Protein AF-A0A7U9SL08-F1 (afdb_monomer_lite)

pLDDT: mean 81.42, std 15.69, range [32.03, 98.06]

Sequence (231 aa):
MEDLLQGKIIHTRIDEQVIFSQLDGNTNAVWSLLLASGYLRVEQAALGRRGKLEYGLKLTNKEVRMMFEQMIEGWFADYTPAYNAFVKAMLLDDIKAMNVYMNRTALATFSFFDAGNKPSETTEPERFYHGFVLGLMVGLTDRYHITSNRESGLGRYDVMLEPQRAGDPAFVLEFKVRDPEDEETLADTVSAALRQIKEKAYDTELLARGISQERIRHYGFAFQGKTVLIG

Radius of gyration: 19.29 Å; chains: 1; bounding box: 44×45×54 Å

Structure (mmCIF, N/CA/C/O backbone):
data_AF-A0A7U9SL08-F1
#
_entry.id   AF-A0A7U9SL08-F1
#
loop_
_atom_site.group_PDB
_atom_site.id
_atom_site.type_symbol
_atom_site.label_atom_id
_atom_site.label_alt_id
_atom_site.label_comp_id
_atom_site.label_asym_id
_atom_site.label_entity_id
_atom_site.label_seq_id
_atom_site.pdbx_PDB_ins_code
_atom_site.Cartn_x
_atom_site.Cartn_y
_atom_site.Cartn_z
_atom_sit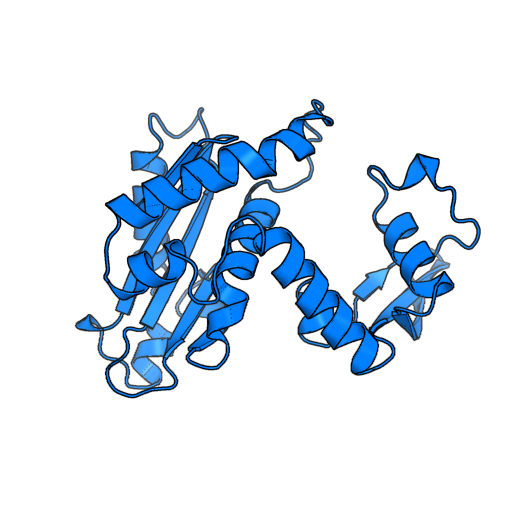e.occupancy
_atom_site.B_iso_or_equiv
_atom_site.auth_seq_id
_atom_site.auth_comp_id
_atom_site.auth_asym_id
_atom_site.auth_atom_id
_atom_site.pdbx_PDB_model_num
ATOM 1 N N . MET A 1 1 ? 6.367 -5.939 -10.995 1.00 63.19 1 MET A N 1
ATOM 2 C CA . MET A 1 1 ? 7.035 -7.003 -10.208 1.00 63.19 1 MET A CA 1
ATOM 3 C C . MET A 1 1 ? 6.013 -7.810 -9.418 1.00 63.19 1 MET A C 1
ATOM 5 O O . MET A 1 1 ? 6.021 -9.023 -9.549 1.00 63.19 1 MET A O 1
ATOM 9 N N . GLU A 1 2 ? 5.081 -7.162 -8.713 1.00 63.81 2 GLU A N 1
ATOM 10 C CA . GLU A 1 2 ? 3.919 -7.814 -8.078 1.00 63.81 2 GLU A CA 1
ATOM 11 C C . GLU A 1 2 ? 3.180 -8.793 -9.009 1.00 63.81 2 GLU A C 1
ATOM 13 O O . GLU A 1 2 ? 2.998 -9.956 -8.661 1.00 63.81 2 GLU A O 1
ATOM 18 N N . ASP A 1 3 ? 2.851 -8.367 -10.234 1.00 72.31 3 ASP A N 1
ATOM 19 C CA . ASP A 1 3 ? 2.188 -9.228 -11.220 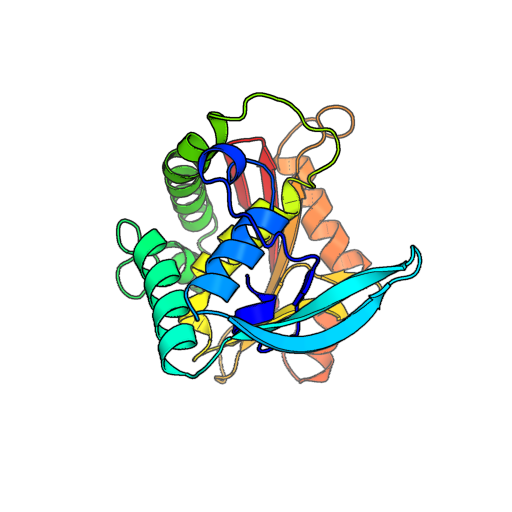1.00 72.31 3 ASP A CA 1
ATOM 20 C C . ASP A 1 3 ? 2.962 -10.526 -11.517 1.00 72.31 3 ASP A C 1
ATOM 22 O O . ASP A 1 3 ? 2.349 -11.580 -11.668 1.00 72.31 3 ASP A O 1
ATOM 26 N N . LEU A 1 4 ? 4.302 -10.491 -11.539 1.00 78.38 4 LEU A N 1
ATOM 27 C CA . LEU A 1 4 ? 5.123 -11.695 -11.738 1.00 78.38 4 LEU A CA 1
ATOM 28 C C . LEU A 1 4 ? 5.031 -12.647 -10.543 1.00 78.38 4 LEU A C 1
ATOM 30 O O . LEU A 1 4 ? 4.915 -13.855 -10.742 1.00 78.38 4 LEU A O 1
ATOM 34 N N . LEU A 1 5 ? 5.044 -12.116 -9.318 1.00 75.88 5 LEU A N 1
ATOM 35 C CA . LEU A 1 5 ? 4.917 -12.907 -8.086 1.00 75.88 5 LEU A CA 1
ATOM 36 C C . LEU A 1 5 ? 3.523 -13.528 -7.946 1.00 75.88 5 LEU A C 1
ATOM 38 O O . LEU A 1 5 ? 3.388 -14.668 -7.501 1.00 75.88 5 LEU A O 1
ATOM 42 N N . GLN A 1 6 ? 2.492 -12.824 -8.418 1.00 73.88 6 GLN A N 1
ATOM 43 C CA . GLN A 1 6 ? 1.129 -13.348 -8.546 1.00 73.88 6 GLN A CA 1
ATOM 44 C C . GLN A 1 6 ? 0.981 -14.353 -9.705 1.00 73.88 6 GLN A C 1
ATOM 46 O O . GLN A 1 6 ? -0.097 -14.906 -9.914 1.00 73.88 6 GLN A O 1
ATOM 51 N N . GLY A 1 7 ? 2.050 -14.617 -10.466 1.00 78.38 7 GLY A N 1
ATOM 52 C CA . GLY A 1 7 ? 2.047 -15.562 -11.580 1.00 78.38 7 GLY A CA 1
ATOM 53 C C . GLY A 1 7 ? 1.314 -15.055 -12.823 1.00 78.38 7 GLY A C 1
ATOM 54 O O . GLY A 1 7 ? 0.925 -15.864 -13.669 1.00 78.38 7 GLY A O 1
ATOM 55 N N . 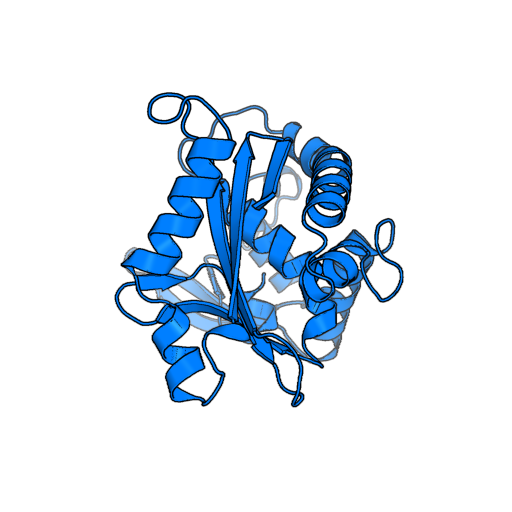LYS A 1 8 ? 1.110 -13.742 -12.956 1.00 83.94 8 LYS A N 1
ATOM 56 C CA . LYS A 1 8 ? 0.552 -13.127 -14.165 1.00 83.94 8 LYS A CA 1
ATOM 57 C C . LYS A 1 8 ? 1.617 -13.006 -15.257 1.00 83.94 8 LYS A C 1
ATOM 59 O O . LYS A 1 8 ? 2.814 -13.171 -15.022 1.00 83.94 8 LYS A O 1
ATOM 64 N N . ILE A 1 9 ? 1.147 -12.751 -16.476 1.00 88.19 9 ILE A N 1
ATOM 65 C CA . ILE A 1 9 ? 1.988 -12.556 -17.657 1.00 88.19 9 ILE A CA 1
ATOM 66 C C . ILE A 1 9 ? 2.257 -11.060 -17.818 1.00 88.19 9 ILE A C 1
ATOM 68 O O . ILE A 1 9 ? 1.317 -10.269 -17.863 1.00 88.19 9 ILE A O 1
ATOM 72 N N . ILE A 1 10 ? 3.530 -10.682 -17.933 1.00 87.62 10 ILE A N 1
ATOM 73 C CA . ILE A 1 10 ? 3.919 -9.319 -18.306 1.00 87.62 10 ILE A CA 1
ATOM 74 C C . ILE A 1 10 ? 4.097 -9.256 -19.816 1.00 87.62 10 ILE A C 1
ATOM 76 O O . ILE A 1 10 ? 4.912 -9.987 -20.373 1.00 87.62 10 ILE A O 1
ATOM 80 N N . HIS A 1 11 ? 3.367 -8.354 -20.466 1.00 87.56 11 HIS A N 1
ATOM 81 C CA . HIS A 1 11 ? 3.545 -8.068 -21.883 1.00 87.56 11 HIS A CA 1
ATOM 82 C C . HIS A 1 11 ? 4.558 -6.942 -22.067 1.00 87.56 11 HIS A C 1
ATOM 84 O O . HIS A 1 11 ? 4.400 -5.852 -21.521 1.00 87.56 11 HIS A O 1
ATOM 90 N N . THR A 1 12 ? 5.625 -7.224 -22.809 1.00 87.62 12 THR A N 1
ATOM 91 C CA . THR A 1 12 ? 6.703 -6.266 -23.052 1.00 87.62 12 THR A CA 1
ATOM 92 C C . THR A 1 12 ? 7.356 -6.495 -24.407 1.00 87.62 12 THR A C 1
ATOM 94 O O . THR A 1 12 ? 7.189 -7.531 -25.054 1.00 87.62 12 THR A O 1
ATOM 97 N N . ARG A 1 13 ? 8.150 -5.518 -24.836 1.00 86.81 13 ARG A N 1
ATOM 98 C CA . ARG A 1 13 ? 9.104 -5.699 -25.928 1.00 86.81 13 ARG A CA 1
ATOM 99 C C . ARG A 1 13 ? 10.435 -6.161 -25.363 1.00 86.81 13 ARG A C 1
ATOM 101 O O . ARG A 1 13 ? 10.813 -5.749 -24.267 1.00 86.81 13 ARG A O 1
ATOM 108 N N . ILE A 1 14 ? 11.115 -6.996 -26.136 1.00 85.19 14 ILE A N 1
ATOM 109 C CA . ILE A 1 14 ? 12.466 -7.448 -25.836 1.00 85.19 14 ILE A CA 1
ATOM 110 C C . ILE A 1 14 ? 13.429 -6.708 -26.750 1.00 85.19 14 ILE A C 1
ATOM 112 O O . ILE A 1 14 ? 13.202 -6.620 -27.957 1.00 85.19 14 ILE A O 1
ATOM 116 N N . ASP A 1 15 ? 14.467 -6.159 -26.139 1.00 76.38 15 ASP A N 1
ATOM 117 C CA . ASP A 1 15 ? 15.662 -5.702 -26.820 1.00 76.38 15 ASP A CA 1
ATOM 118 C C . ASP A 1 15 ? 16.677 -6.846 -26.799 1.00 76.38 15 ASP A C 1
ATOM 120 O O . ASP A 1 15 ? 17.085 -7.314 -25.735 1.00 76.38 15 ASP A O 1
ATOM 124 N N . GLU A 1 16 ? 17.057 -7.334 -27.975 1.00 68.00 16 GLU A N 1
ATOM 125 C CA . GLU A 1 16 ? 18.054 -8.399 -28.099 1.00 68.00 16 GLU A CA 1
ATOM 126 C C . GLU A 1 16 ? 19.458 -7.911 -27.701 1.00 68.00 16 GLU A C 1
ATOM 128 O O . GLU A 1 16 ? 20.333 -8.721 -27.395 1.00 68.00 16 GLU A O 1
ATOM 133 N N . GLN A 1 17 ? 19.676 -6.591 -27.664 1.00 71.56 17 GLN A N 1
ATOM 134 C CA . GLN A 1 17 ? 20.941 -5.964 -27.302 1.00 71.56 17 GLN A CA 1
ATOM 135 C C . GLN A 1 17 ? 20.795 -5.224 -25.971 1.00 71.56 17 GLN A C 1
ATOM 137 O O . GLN A 1 17 ? 20.510 -4.030 -25.915 1.00 71.56 17 GLN A O 1
ATOM 142 N N . VAL A 1 18 ? 21.017 -5.931 -24.861 1.00 68.69 18 VAL A N 1
ATOM 143 C CA . VAL A 1 18 ? 20.947 -5.318 -23.528 1.00 68.69 18 VAL A CA 1
ATOM 144 C C . VAL A 1 18 ? 22.154 -4.402 -23.301 1.00 68.69 18 VAL A C 1
ATOM 146 O O . VAL A 1 18 ? 23.261 -4.861 -23.020 1.00 68.69 18 VAL A O 1
ATOM 149 N N . ILE A 1 19 ? 21.937 -3.089 -23.386 1.00 72.44 19 ILE A N 1
ATOM 150 C CA . ILE A 1 19 ? 22.938 -2.072 -23.045 1.00 72.44 19 ILE A CA 1
ATOM 151 C C . ILE A 1 19 ? 22.774 -1.695 -21.566 1.00 72.44 19 ILE A C 1
ATOM 153 O O . ILE A 1 19 ? 21.826 -1.007 -21.192 1.00 72.44 19 ILE A O 1
ATOM 157 N N . PHE A 1 20 ? 23.719 -2.112 -20.716 1.00 68.38 20 PHE A N 1
ATOM 158 C CA . PHE A 1 20 ? 23.655 -1.897 -19.260 1.00 68.38 20 PHE A CA 1
ATOM 159 C C . PHE A 1 20 ? 23.498 -0.424 -18.849 1.00 68.38 20 PHE A C 1
ATOM 161 O O . PHE A 1 20 ? 22.780 -0.128 -17.899 1.00 68.38 20 PHE A O 1
ATOM 168 N N . SER A 1 21 ? 24.115 0.511 -19.577 1.00 67.88 21 SER A N 1
ATOM 169 C CA . SER A 1 21 ? 24.007 1.950 -19.288 1.00 67.88 21 SER A CA 1
ATOM 170 C C . SER A 1 21 ? 22.619 2.543 -19.558 1.00 67.88 21 SER A C 1
ATOM 172 O O . SER A 1 21 ? 22.383 3.697 -19.216 1.00 67.88 21 SER A O 1
ATOM 174 N N . GLN A 1 22 ? 21.705 1.779 -20.163 1.00 65.25 22 GLN A N 1
ATOM 175 C CA . GLN A 1 22 ? 20.330 2.190 -20.451 1.00 65.25 22 GLN A CA 1
ATOM 176 C C . GLN A 1 22 ? 19.306 1.551 -19.504 1.00 65.25 22 GLN A C 1
ATOM 178 O O . GLN A 1 22 ? 18.107 1.716 -19.713 1.00 65.25 22 GLN A O 1
ATOM 183 N N . LEU A 1 23 ? 19.749 0.804 -18.486 1.00 71.19 23 LEU A N 1
ATOM 184 C CA . LEU A 1 23 ? 18.842 0.182 -17.516 1.00 71.19 23 LEU A CA 1
ATOM 185 C C . LEU A 1 23 ? 18.083 1.230 -16.691 1.00 71.19 23 LEU A C 1
ATOM 187 O O . LEU A 1 23 ? 16.900 1.036 -16.404 1.00 71.19 23 LEU A O 1
ATOM 191 N N . ASP A 1 24 ? 18.724 2.361 -16.390 1.00 53.09 24 ASP A N 1
ATOM 192 C CA . ASP A 1 24 ? 18.073 3.496 -15.739 1.00 53.09 24 ASP A CA 1
ATOM 193 C C . ASP A 1 24 ? 17.077 4.159 -16.700 1.00 53.09 24 ASP A C 1
ATOM 195 O O . ASP A 1 24 ? 17.441 4.828 -17.667 1.00 53.09 24 ASP A O 1
ATOM 199 N N . GLY A 1 25 ? 15.785 3.955 -16.429 1.00 63.06 25 GLY A N 1
ATOM 200 C CA . GLY A 1 25 ? 14.679 4.579 -17.160 1.00 63.06 25 GLY A CA 1
ATOM 201 C C . GLY A 1 25 ? 14.113 3.779 -18.340 1.00 63.06 25 GLY A C 1
ATOM 202 O O . GLY A 1 25 ? 13.132 4.224 -18.934 1.00 63.06 25 GLY A O 1
ATOM 203 N N . ASN A 1 26 ? 14.651 2.596 -18.671 1.00 74.00 26 ASN A N 1
ATOM 204 C CA . ASN A 1 26 ? 14.097 1.729 -19.721 1.00 74.00 26 ASN A CA 1
ATOM 205 C C . ASN A 1 26 ? 13.657 0.366 -19.169 1.00 74.00 26 ASN A C 1
ATOM 207 O O . ASN A 1 26 ? 14.417 -0.602 -19.124 1.00 74.00 26 ASN A O 1
ATOM 211 N N . THR A 1 27 ? 12.375 0.258 -18.819 1.00 75.69 27 THR A N 1
ATOM 212 C CA . THR A 1 27 ? 11.795 -0.979 -18.275 1.00 75.69 27 THR A CA 1
ATOM 213 C C . THR A 1 27 ? 11.932 -2.172 -19.233 1.00 75.69 27 THR A C 1
ATOM 215 O O . THR A 1 27 ? 12.116 -3.299 -18.778 1.00 75.69 27 THR A O 1
ATOM 218 N N . ASN A 1 28 ? 11.917 -1.951 -20.555 1.00 81.00 28 ASN A N 1
ATOM 219 C CA . ASN A 1 28 ? 12.099 -3.035 -21.529 1.00 81.00 28 ASN A CA 1
ATOM 220 C C . ASN A 1 28 ? 13.515 -3.623 -21.463 1.00 81.00 28 ASN A C 1
ATOM 222 O O . ASN A 1 28 ? 13.672 -4.834 -21.602 1.00 81.00 28 ASN A O 1
ATOM 226 N N . ALA A 1 29 ? 14.537 -2.795 -21.216 1.00 82.06 29 ALA A N 1
ATOM 227 C CA . ALA A 1 29 ? 15.916 -3.260 -21.066 1.00 82.06 29 ALA A CA 1
ATOM 228 C C . ALA A 1 29 ? 16.067 -4.157 -19.826 1.00 82.06 29 ALA A C 1
ATOM 230 O O . ALA A 1 29 ? 16.708 -5.205 -19.897 1.00 82.06 29 ALA A O 1
ATOM 231 N N . VAL A 1 30 ? 15.389 -3.812 -18.724 1.00 82.94 30 VAL A N 1
ATOM 232 C CA . VAL A 1 30 ? 15.337 -4.642 -17.509 1.00 82.94 30 VAL A CA 1
ATOM 233 C C . VAL A 1 30 ? 14.664 -5.988 -17.790 1.00 82.94 30 VAL A C 1
ATOM 235 O O . VAL A 1 30 ? 15.220 -7.033 -17.453 1.00 82.94 30 VAL A O 1
ATOM 238 N N . TRP A 1 31 ? 13.504 -5.999 -18.457 1.00 87.25 31 TRP A N 1
ATOM 239 C CA . TRP A 1 31 ? 12.831 -7.255 -18.813 1.00 87.25 31 TRP A CA 1
ATOM 240 C C . TRP A 1 31 ? 13.660 -8.127 -19.752 1.00 87.25 31 TRP A C 1
ATOM 242 O O . TRP A 1 31 ? 13.689 -9.347 -19.593 1.00 87.25 31 TRP A O 1
ATOM 252 N N . SER A 1 32 ? 14.369 -7.502 -20.688 1.00 86.75 32 SER A N 1
ATOM 253 C CA . SER A 1 32 ? 15.260 -8.189 -21.623 1.00 86.75 32 SER A CA 1
ATOM 254 C C . SER A 1 32 ? 16.448 -8.820 -20.904 1.00 86.75 32 SER A C 1
ATOM 256 O O . SER A 1 32 ? 16.768 -9.977 -21.164 1.00 86.75 32 SER A O 1
ATOM 258 N N . LEU A 1 33 ? 17.039 -8.122 -19.928 1.00 87.88 33 LEU A N 1
ATOM 259 C CA . LEU A 1 33 ? 18.097 -8.669 -19.079 1.00 87.88 33 LEU A CA 1
ATOM 260 C C . LEU A 1 33 ? 17.605 -9.862 -18.250 1.00 87.88 33 LEU A C 1
ATOM 262 O O . LEU A 1 33 ? 18.281 -10.889 -18.185 1.00 87.88 33 LEU A O 1
ATOM 266 N N . LEU A 1 34 ? 16.425 -9.751 -17.630 1.00 89.06 34 LEU A N 1
ATOM 267 C CA . LEU A 1 34 ? 15.833 -10.828 -16.828 1.00 89.06 34 LEU A CA 1
ATOM 268 C C . LEU A 1 34 ? 15.465 -12.054 -17.678 1.00 89.06 34 LEU A C 1
ATOM 270 O O . LEU A 1 34 ? 15.597 -13.186 -17.217 1.00 89.06 34 LEU A O 1
ATOM 274 N N . LEU A 1 35 ? 15.043 -11.846 -18.927 1.00 90.00 35 LEU A N 1
ATOM 275 C CA . LEU A 1 35 ? 14.833 -12.926 -19.888 1.00 90.00 35 LEU A CA 1
ATOM 276 C C . LEU A 1 35 ? 16.162 -13.574 -20.306 1.00 90.00 35 LEU A C 1
ATOM 278 O O . LEU A 1 35 ? 16.292 -14.792 -20.235 1.00 90.00 35 LEU A O 1
ATOM 282 N N . ALA A 1 36 ? 17.164 -12.777 -20.687 1.00 88.38 36 ALA A N 1
ATOM 283 C CA . ALA A 1 36 ? 18.470 -13.271 -21.132 1.00 88.38 36 ALA A CA 1
ATOM 284 C C . ALA A 1 36 ? 19.232 -14.037 -20.035 1.00 88.38 36 ALA A C 1
ATOM 286 O O . ALA A 1 36 ? 19.956 -14.986 -20.325 1.00 88.38 36 ALA A O 1
ATOM 287 N N . SER A 1 37 ? 19.044 -13.651 -18.772 1.00 88.19 37 SER A N 1
ATOM 288 C CA . SER A 1 37 ? 19.618 -14.330 -17.601 1.00 88.19 37 SER A CA 1
ATOM 289 C C . SER A 1 37 ? 18.815 -15.550 -17.130 1.00 88.19 37 SER A C 1
ATOM 291 O O . SER A 1 37 ? 19.250 -16.246 -16.216 1.00 88.19 37 SER A O 1
ATOM 293 N N . GLY A 1 38 ? 17.668 -15.844 -17.754 1.00 88.88 38 GLY A N 1
ATOM 294 C CA . GLY A 1 38 ? 16.856 -17.027 -17.460 1.00 88.88 38 GLY A CA 1
ATOM 295 C C . GLY A 1 38 ? 15.901 -16.887 -16.271 1.00 88.88 38 GLY A C 1
ATOM 296 O O . GLY A 1 38 ? 15.236 -17.861 -15.910 1.00 88.88 38 GLY A O 1
ATOM 297 N N . TYR A 1 39 ? 15.774 -15.696 -15.677 1.00 90.94 39 TYR A N 1
ATOM 298 C CA . TYR A 1 39 ? 14.776 -15.432 -14.634 1.00 90.94 39 TYR A CA 1
ATOM 299 C C . TYR A 1 39 ? 13.345 -15.417 -15.182 1.00 90.94 39 TYR A C 1
ATOM 301 O O . TYR A 1 39 ? 12.396 -15.792 -14.486 1.00 90.94 39 TYR A O 1
ATOM 309 N N . LEU A 1 40 ? 13.191 -14.991 -16.434 1.00 93.12 40 LEU A N 1
ATOM 310 C CA . LEU A 1 40 ? 11.923 -15.013 -17.147 1.00 93.12 40 LEU A CA 1
ATOM 311 C C . LEU A 1 40 ? 11.960 -16.028 -18.285 1.00 93.12 40 LEU A C 1
ATOM 313 O O . LEU A 1 40 ? 13.004 -16.278 -18.880 1.00 93.12 40 LEU A O 1
ATOM 317 N N . ARG A 1 41 ? 10.788 -16.563 -18.622 1.00 93.25 41 ARG A N 1
ATOM 318 C CA . ARG A 1 41 ? 10.551 -17.375 -19.814 1.00 93.25 41 ARG A CA 1
ATOM 319 C C . ARG A 1 41 ? 9.459 -16.754 -20.674 1.00 93.25 41 ARG A C 1
ATOM 321 O O . ARG A 1 41 ? 8.515 -16.152 -20.154 1.00 93.25 41 ARG A O 1
ATOM 328 N N . VAL A 1 42 ? 9.586 -16.927 -21.987 1.00 93.50 42 VAL A N 1
ATOM 329 C CA . VAL A 1 42 ? 8.543 -16.550 -22.943 1.00 93.50 42 VAL A CA 1
ATOM 330 C C . VAL A 1 42 ? 7.414 -17.571 -22.846 1.00 93.50 42 VAL A C 1
ATOM 332 O O . VAL A 1 42 ? 7.615 -18.754 -23.105 1.00 93.50 42 VAL A O 1
ATOM 335 N N . GLU A 1 43 ? 6.229 -17.108 -22.466 1.00 92.62 43 GLU A N 1
ATOM 336 C CA . GLU A 1 43 ? 4.998 -17.900 -22.518 1.00 92.62 43 GLU A CA 1
ATOM 337 C C . GLU A 1 43 ? 4.302 -17.712 -23.872 1.00 92.62 43 GLU A C 1
ATOM 339 O O . GLU A 1 43 ? 3.707 -18.642 -24.410 1.00 92.62 43 GLU A O 1
ATOM 344 N N . GLN A 1 44 ? 4.358 -16.493 -24.421 1.00 90.44 44 GLN A N 1
ATOM 345 C CA . GLN A 1 44 ? 3.669 -16.109 -25.653 1.00 90.44 44 GLN A CA 1
ATOM 346 C C . GLN A 1 44 ? 4.504 -15.099 -26.441 1.00 90.44 44 GLN A C 1
ATOM 348 O O . GLN A 1 44 ? 5.142 -14.227 -25.853 1.00 90.44 44 GLN A O 1
ATOM 353 N N . ALA A 1 45 ? 4.453 -15.177 -27.768 1.00 89.31 45 ALA A N 1
ATOM 354 C CA . ALA A 1 45 ? 5.010 -14.173 -28.665 1.00 89.31 45 ALA A CA 1
ATOM 355 C C . ALA A 1 45 ? 3.969 -13.851 -29.739 1.00 89.31 45 ALA A C 1
ATOM 357 O O . ALA A 1 45 ? 3.456 -14.754 -30.400 1.00 89.31 45 ALA A O 1
ATOM 358 N N . ALA A 1 46 ? 3.633 -12.573 -29.891 1.00 85.19 46 ALA A N 1
ATOM 359 C CA . ALA A 1 46 ? 2.627 -12.119 -30.841 1.00 85.19 46 ALA A CA 1
ATOM 360 C C . ALA A 1 46 ? 3.084 -10.851 -31.563 1.00 85.19 46 ALA A C 1
ATOM 362 O O . ALA A 1 46 ? 3.866 -10.053 -31.045 1.00 85.19 46 ALA A O 1
ATOM 363 N N . LEU A 1 47 ? 2.573 -10.649 -32.778 1.00 81.56 47 LEU A N 1
ATOM 364 C CA . LEU A 1 47 ? 2.766 -9.396 -33.494 1.00 81.56 47 LEU A CA 1
ATOM 365 C C . LEU A 1 47 ? 1.826 -8.340 -32.898 1.00 81.56 47 LEU A C 1
ATOM 367 O O . LEU A 1 47 ? 0.604 -8.457 -32.993 1.00 81.56 47 LEU A O 1
ATOM 371 N N . GLY A 1 48 ? 2.388 -7.305 -32.280 1.00 71.69 48 GLY A N 1
ATOM 372 C CA . GLY A 1 48 ? 1.612 -6.195 -31.736 1.00 71.69 48 GLY A CA 1
ATOM 373 C C . GLY A 1 48 ? 1.012 -5.309 -32.834 1.00 71.69 48 GLY A C 1
ATOM 374 O O . GLY A 1 48 ? 1.390 -5.373 -34.006 1.00 71.69 48 GLY A O 1
ATOM 375 N N . ARG A 1 49 ? 0.127 -4.378 -32.445 1.00 64.31 49 ARG A N 1
ATOM 376 C CA . ARG A 1 49 ? -0.641 -3.496 -33.362 1.00 64.31 49 ARG A CA 1
ATOM 377 C C . ARG A 1 49 ? 0.198 -2.647 -34.335 1.00 64.31 49 ARG A C 1
ATOM 379 O O . ARG A 1 49 ? -0.354 -2.074 -35.264 1.00 64.31 49 ARG A O 1
ATOM 386 N N . ARG A 1 50 ? 1.512 -2.526 -34.116 1.00 68.44 50 ARG A N 1
ATOM 387 C CA . ARG A 1 50 ? 2.451 -1.763 -34.964 1.00 68.44 50 ARG A CA 1
ATOM 388 C C . ARG A 1 50 ? 3.444 -2.651 -35.731 1.00 68.44 50 ARG A C 1
ATOM 390 O O . ARG A 1 50 ? 4.485 -2.156 -36.147 1.00 68.44 50 ARG A O 1
ATOM 397 N N . GLY A 1 51 ? 3.182 -3.956 -35.842 1.00 73.25 51 GLY A N 1
ATOM 398 C CA . GLY A 1 51 ? 4.062 -4.910 -36.533 1.00 73.25 51 GLY A CA 1
ATOM 399 C C . GLY A 1 51 ? 5.352 -5.262 -35.781 1.00 73.25 51 GLY A C 1
ATOM 400 O O . GLY A 1 51 ? 6.222 -5.921 -36.338 1.00 73.25 51 GLY A O 1
ATOM 401 N N . LYS A 1 52 ? 5.491 -4.831 -34.521 1.00 77.50 52 LYS A N 1
ATOM 402 C CA . LYS A 1 52 ? 6.615 -5.203 -33.650 1.00 77.50 52 LYS A CA 1
ATOM 403 C C . LYS A 1 52 ? 6.243 -6.424 -32.814 1.00 77.50 52 LYS A C 1
ATOM 405 O O . LYS A 1 52 ? 5.112 -6.488 -32.332 1.00 77.50 52 LYS A O 1
ATOM 410 N N . LEU A 1 53 ? 7.189 -7.342 -32.619 1.00 83.12 53 LEU A N 1
ATOM 411 C CA . LEU A 1 53 ? 7.016 -8.477 -31.715 1.00 83.12 53 LEU A CA 1
ATOM 412 C C . LEU A 1 53 ? 6.836 -8.001 -30.270 1.00 83.12 53 LEU A C 1
ATOM 414 O O . LEU A 1 53 ? 7.563 -7.135 -29.779 1.00 83.12 53 LEU A O 1
ATOM 418 N N . GLU A 1 54 ? 5.840 -8.578 -29.616 1.00 89.56 54 GLU A N 1
ATOM 419 C CA . GLU A 1 54 ? 5.507 -8.380 -28.216 1.00 89.56 54 GLU A CA 1
ATOM 420 C C . GLU A 1 54 ? 5.480 -9.744 -27.529 1.00 89.56 54 GLU A C 1
ATOM 422 O O . GLU A 1 54 ? 4.950 -10.722 -28.066 1.00 89.56 54 GLU A O 1
ATOM 427 N N . TYR A 1 55 ? 6.092 -9.812 -26.353 1.00 90.12 55 TYR A N 1
ATOM 428 C CA . TYR A 1 55 ? 6.336 -11.048 -25.628 1.00 90.12 55 TYR A CA 1
ATOM 429 C C . TYR A 1 55 ? 5.579 -11.033 -24.308 1.00 90.12 55 TYR A C 1
ATOM 431 O O . TYR A 1 55 ? 5.648 -10.063 -23.556 1.00 90.12 55 TYR A O 1
ATOM 439 N N . GLY A 1 56 ? 4.868 -12.122 -24.029 1.00 92.06 56 GLY A N 1
ATOM 440 C CA . GLY A 1 56 ? 4.313 -12.428 -22.720 1.00 92.06 56 GLY A CA 1
ATOM 441 C C . GLY A 1 56 ? 5.338 -13.199 -21.895 1.00 92.06 56 GLY A C 1
ATOM 442 O O . GLY A 1 56 ? 5.687 -14.328 -22.243 1.00 92.06 56 GLY A O 1
ATOM 443 N N . LEU A 1 57 ? 5.813 -12.595 -20.810 1.00 92.81 57 LEU A N 1
ATOM 444 C CA . LEU A 1 57 ? 6.842 -13.141 -19.930 1.00 92.81 57 LEU A CA 1
ATOM 445 C C . LEU A 1 57 ? 6.258 -13.635 -18.608 1.00 92.81 57 LEU A C 1
ATOM 447 O O . LEU A 1 57 ? 5.345 -13.025 -18.048 1.00 92.81 57 LEU A O 1
ATOM 451 N N . LYS A 1 58 ? 6.846 -14.711 -18.084 1.00 93.94 58 LYS A N 1
ATOM 452 C CA . LYS A 1 58 ? 6.545 -15.292 -16.769 1.00 93.94 58 LYS A CA 1
ATOM 453 C C . LYS A 1 58 ? 7.826 -15.685 -16.045 1.00 93.94 58 LYS A C 1
ATOM 455 O O . LYS A 1 58 ? 8.841 -15.912 -16.693 1.00 93.94 58 LYS A O 1
ATOM 460 N N . LEU A 1 59 ? 7.760 -15.832 -14.721 1.00 92.38 59 LEU A N 1
ATOM 461 C CA . LEU A 1 59 ? 8.854 -16.433 -13.952 1.00 92.38 59 LEU A CA 1
ATOM 462 C C . LEU A 1 59 ? 9.109 -17.869 -14.425 1.00 92.38 59 LEU A C 1
ATOM 464 O O . LEU A 1 59 ? 8.170 -18.629 -14.689 1.00 92.38 59 LEU A O 1
ATOM 468 N N . THR A 1 60 ? 10.385 -18.227 -14.543 1.00 91.62 60 THR A N 1
ATOM 469 C CA . THR A 1 60 ? 10.797 -19.504 -15.135 1.00 91.62 60 THR A CA 1
ATOM 470 C C . THR A 1 60 ? 10.381 -20.706 -14.293 1.00 91.62 60 THR A C 1
ATOM 472 O O . THR A 1 60 ? 9.870 -21.688 -14.831 1.00 91.62 60 THR A O 1
ATOM 475 N N . ASN A 1 61 ? 10.586 -20.637 -12.978 1.00 91.00 61 ASN A N 1
ATOM 476 C CA . ASN A 1 61 ? 10.350 -21.740 -12.048 1.00 91.00 61 ASN A CA 1
ATOM 477 C C . ASN A 1 61 ? 10.113 -21.226 -10.615 1.00 91.00 61 ASN A C 1
ATOM 479 O O . ASN A 1 61 ? 10.068 -20.016 -10.362 1.00 91.00 61 ASN A O 1
ATOM 483 N N . LYS A 1 62 ? 9.922 -22.162 -9.678 1.00 87.75 62 LYS A N 1
ATOM 484 C CA . LYS A 1 62 ? 9.640 -21.855 -8.272 1.00 87.75 62 LYS A CA 1
ATOM 485 C C . LYS A 1 62 ? 10.864 -21.267 -7.565 1.00 87.75 62 LYS A C 1
ATOM 487 O O . LYS A 1 62 ? 10.705 -20.383 -6.734 1.00 87.75 62 LYS A O 1
ATOM 492 N N . GLU A 1 63 ? 12.064 -21.714 -7.913 1.00 89.19 63 GLU A N 1
ATOM 493 C CA . GLU A 1 63 ? 13.328 -21.259 -7.335 1.00 89.19 63 GLU A CA 1
ATOM 494 C C . GLU A 1 63 ? 13.567 -19.776 -7.624 1.00 89.19 63 GLU A C 1
ATOM 496 O O . GLU A 1 63 ? 13.870 -19.005 -6.718 1.00 89.19 63 GLU A O 1
ATOM 501 N N . VAL A 1 64 ? 13.352 -19.351 -8.870 1.00 88.12 64 VAL A N 1
ATOM 502 C CA . VAL A 1 64 ? 13.443 -17.942 -9.263 1.00 88.12 64 VAL A CA 1
ATOM 503 C C . VAL A 1 64 ? 12.397 -17.105 -8.531 1.00 88.12 64 VAL A C 1
ATOM 505 O O . VAL A 1 64 ? 12.706 -16.009 -8.069 1.00 88.12 64 VAL A O 1
ATOM 508 N N . ARG A 1 65 ? 11.170 -17.617 -8.381 1.00 82.75 65 ARG A N 1
ATOM 509 C CA . ARG A 1 65 ? 10.138 -16.941 -7.587 1.00 82.75 65 ARG A CA 1
ATOM 510 C C . ARG A 1 65 ? 10.595 -16.732 -6.142 1.00 82.75 65 ARG A C 1
ATOM 512 O O . ARG A 1 65 ? 10.549 -15.602 -5.670 1.00 82.75 65 ARG A O 1
ATOM 519 N N . MET A 1 66 ? 11.080 -17.788 -5.490 1.00 79.62 66 MET A N 1
ATOM 520 C CA . MET A 1 66 ? 11.593 -17.714 -4.120 1.00 79.62 66 MET A CA 1
ATOM 521 C C . MET A 1 66 ? 12.769 -16.740 -4.007 1.00 79.62 66 MET A C 1
ATOM 523 O O . MET A 1 66 ? 12.853 -16.001 -3.036 1.00 79.62 66 MET A O 1
ATOM 527 N N . MET A 1 67 ? 13.653 -16.687 -5.006 1.00 83.06 67 MET A N 1
ATOM 528 C CA . MET A 1 67 ? 14.756 -15.725 -5.035 1.00 83.06 67 MET A CA 1
ATOM 529 C C . MET A 1 67 ? 14.254 -14.274 -5.092 1.00 83.06 67 MET A C 1
ATOM 531 O O . MET A 1 67 ? 14.778 -13.429 -4.373 1.00 83.06 67 MET A O 1
ATOM 535 N N . PHE A 1 68 ? 13.249 -13.961 -5.920 1.00 79.06 68 PHE A N 1
ATOM 536 C CA . PHE A 1 68 ? 12.660 -12.616 -5.944 1.00 79.06 68 PHE A CA 1
ATOM 537 C C . PHE A 1 68 ? 11.949 -12.279 -4.631 1.00 79.06 68 PHE A C 1
ATOM 539 O O . PHE A 1 68 ? 12.111 -11.165 -4.142 1.00 79.06 68 PHE A O 1
ATOM 546 N N . GLU A 1 69 ? 11.204 -13.225 -4.052 1.00 74.56 69 GLU A N 1
ATOM 547 C CA . GLU A 1 69 ? 10.582 -13.068 -2.729 1.00 74.56 69 GLU A CA 1
ATOM 548 C C . GLU A 1 69 ? 11.655 -12.755 -1.670 1.00 74.56 69 GLU A C 1
ATOM 550 O O . GLU A 1 69 ? 11.555 -11.738 -0.992 1.00 74.56 69 GLU A O 1
ATOM 555 N N . GLN A 1 70 ? 12.751 -13.521 -1.630 1.00 70.06 70 GLN A N 1
ATOM 556 C CA . GLN A 1 70 ? 13.887 -13.292 -0.727 1.00 70.06 70 GLN A CA 1
ATOM 557 C C . GLN A 1 70 ? 14.631 -11.980 -0.989 1.00 70.06 70 GLN A C 1
ATOM 559 O O . GLN A 1 70 ? 15.126 -11.359 -0.056 1.00 70.06 70 GLN A O 1
ATOM 564 N N . MET A 1 71 ? 14.757 -11.549 -2.245 1.00 66.44 71 MET A N 1
ATOM 565 C CA . MET A 1 71 ? 15.394 -10.275 -2.584 1.00 66.44 71 MET A CA 1
ATOM 566 C C . MET A 1 71 ? 14.554 -9.101 -2.085 1.00 66.44 71 MET A C 1
ATOM 568 O O . MET A 1 71 ? 15.100 -8.155 -1.526 1.00 66.44 71 MET A O 1
ATOM 572 N N . ILE A 1 72 ? 13.233 -9.192 -2.245 1.00 65.94 72 ILE A N 1
ATOM 573 C CA . ILE A 1 72 ? 12.282 -8.218 -1.712 1.00 65.94 72 ILE A CA 1
ATOM 574 C C . ILE A 1 72 ? 12.353 -8.225 -0.185 1.00 65.94 72 ILE A C 1
ATOM 576 O O . ILE A 1 72 ? 12.565 -7.174 0.409 1.00 65.94 72 ILE A O 1
ATOM 580 N N . GLU A 1 73 ? 12.278 -9.396 0.453 1.00 60.88 73 GLU A N 1
ATOM 581 C CA . GLU A 1 73 ? 12.493 -9.543 1.899 1.00 60.88 73 GLU A CA 1
ATOM 582 C C . GLU A 1 73 ? 13.836 -8.944 2.340 1.00 60.88 73 GLU A C 1
ATOM 584 O O . GLU A 1 73 ? 13.888 -8.254 3.352 1.00 60.88 73 GLU A O 1
ATOM 589 N N . GLY A 1 74 ? 14.901 -9.149 1.560 1.00 57.53 74 GLY A N 1
ATOM 590 C CA . GLY A 1 74 ? 16.257 -8.647 1.774 1.00 57.53 74 GLY A CA 1
ATOM 591 C C . GLY A 1 74 ? 16.379 -7.127 1.676 1.00 57.53 74 GLY A C 1
ATOM 592 O O . GLY A 1 74 ? 17.019 -6.520 2.529 1.00 57.53 74 GLY A O 1
ATOM 593 N N . TRP A 1 75 ? 15.714 -6.488 0.706 1.00 57.84 75 TRP A N 1
ATOM 594 C CA . TRP A 1 75 ? 15.596 -5.022 0.648 1.00 57.84 75 TRP A CA 1
ATOM 595 C C . TRP A 1 75 ? 14.958 -4.458 1.914 1.00 57.84 75 TRP A C 1
ATOM 597 O O . TRP A 1 75 ? 15.286 -3.354 2.347 1.00 57.84 75 TRP A O 1
ATOM 607 N N . PHE A 1 76 ? 14.075 -5.240 2.530 1.00 51.50 76 PHE A N 1
ATOM 608 C CA . PHE A 1 76 ? 13.461 -4.897 3.798 1.00 51.50 76 PHE A CA 1
ATOM 609 C C . PHE A 1 76 ? 14.221 -5.456 5.010 1.00 51.50 76 PHE A C 1
ATOM 611 O O . PHE A 1 76 ? 13.911 -5.036 6.118 1.00 51.50 76 PHE A O 1
ATOM 618 N N . ALA A 1 77 ? 15.225 -6.327 4.865 1.00 51.28 77 ALA A N 1
ATOM 619 C CA . ALA A 1 77 ? 15.867 -7.035 5.980 1.00 51.28 77 ALA A CA 1
ATOM 620 C C . ALA A 1 77 ? 16.671 -6.104 6.900 1.00 51.28 77 ALA A C 1
ATOM 622 O O . ALA A 1 77 ? 16.591 -6.247 8.120 1.00 51.28 77 ALA A O 1
ATOM 623 N N . ASP A 1 78 ? 17.326 -5.075 6.348 1.00 47.59 78 ASP A N 1
ATOM 624 C CA . ASP A 1 78 ? 17.974 -4.015 7.144 1.00 47.59 78 ASP A CA 1
ATOM 625 C C . ASP A 1 78 ? 16.954 -3.172 7.949 1.00 47.59 78 ASP A C 1
ATOM 627 O O . ASP A 1 78 ? 17.314 -2.448 8.879 1.00 47.59 78 ASP A O 1
ATOM 631 N N . TYR A 1 79 ? 15.657 -3.311 7.642 1.00 49.12 79 TYR A N 1
ATOM 632 C CA . TYR A 1 79 ? 14.534 -2.602 8.264 1.00 49.12 79 TYR A CA 1
ATOM 633 C C . TYR A 1 79 ? 13.499 -3.521 8.946 1.00 49.12 79 TYR A C 1
ATOM 635 O O . TYR A 1 79 ? 12.509 -3.013 9.494 1.00 49.12 79 TYR A O 1
ATOM 643 N N . THR A 1 80 ? 13.712 -4.846 8.950 1.00 44.25 80 THR A N 1
ATOM 644 C CA . THR A 1 80 ? 12.674 -5.836 9.289 1.00 44.25 80 THR A CA 1
ATOM 645 C C . THR A 1 80 ? 13.261 -7.077 9.974 1.00 44.25 80 THR A C 1
ATOM 647 O O . THR A 1 80 ? 13.708 -8.002 9.303 1.00 44.25 80 THR A O 1
ATOM 650 N N . PRO A 1 81 ? 13.181 -7.210 11.311 1.00 47.06 81 PRO A N 1
ATOM 651 C CA . PRO A 1 81 ? 12.994 -8.534 11.891 1.00 47.06 81 PRO A CA 1
ATOM 652 C C . PRO A 1 81 ? 11.626 -9.062 11.428 1.00 47.06 81 PRO A C 1
ATOM 654 O O . PRO A 1 81 ? 10.737 -8.255 11.163 1.00 47.06 81 PRO A O 1
ATOM 657 N N . ALA A 1 82 ? 11.453 -10.389 11.403 1.00 43.25 82 ALA A N 1
ATOM 658 C CA . ALA A 1 82 ? 10.311 -11.202 10.925 1.00 43.25 82 ALA A CA 1
ATOM 659 C C . ALA A 1 82 ? 8.873 -10.795 11.353 1.00 43.25 82 ALA A C 1
ATOM 661 O O . ALA A 1 82 ? 7.900 -11.482 11.058 1.00 43.25 82 ALA A O 1
ATOM 662 N N . TYR A 1 83 ? 8.723 -9.672 12.045 1.00 54.81 83 TYR A N 1
ATOM 663 C CA . TYR A 1 83 ? 7.486 -8.967 12.306 1.00 54.81 83 TYR A CA 1
ATOM 664 C C . TYR A 1 83 ? 7.779 -7.463 12.186 1.00 54.81 83 TYR A C 1
ATOM 666 O O . TYR A 1 83 ? 8.204 -6.830 13.157 1.00 54.81 83 TYR A O 1
ATOM 674 N N . ASN A 1 84 ? 7.629 -6.902 10.978 1.00 68.81 84 ASN A N 1
ATOM 675 C CA . ASN A 1 84 ? 7.903 -5.488 10.724 1.00 68.81 84 ASN A CA 1
ATOM 676 C C . ASN A 1 84 ? 7.169 -4.621 11.765 1.00 68.81 84 ASN A C 1
ATOM 678 O O . ASN A 1 84 ? 5.971 -4.800 11.996 1.00 68.81 84 ASN A O 1
ATOM 682 N N . ALA A 1 85 ? 7.876 -3.690 12.413 1.00 79.88 85 ALA A N 1
ATOM 683 C CA . ALA A 1 85 ? 7.290 -2.786 13.401 1.00 79.88 85 ALA A CA 1
ATOM 684 C C . ALA A 1 85 ? 6.076 -2.022 12.841 1.00 79.88 85 ALA A C 1
ATOM 686 O O . ALA A 1 85 ? 5.141 -1.752 13.593 1.00 79.88 85 ALA A O 1
ATOM 687 N N . PHE A 1 86 ? 6.047 -1.763 11.529 1.00 87.25 86 PHE A N 1
ATOM 688 C CA . PHE A 1 86 ? 4.871 -1.238 10.839 1.00 87.25 86 PHE A CA 1
ATOM 689 C C . PHE A 1 86 ? 3.660 -2.169 10.933 1.00 87.25 86 PHE A C 1
ATOM 691 O O . PHE A 1 86 ? 2.602 -1.761 11.398 1.00 87.25 86 PHE A O 1
ATOM 698 N N . VAL A 1 87 ? 3.825 -3.436 10.546 1.00 86.56 87 VAL A N 1
ATOM 699 C CA . VAL A 1 87 ? 2.769 -4.456 10.604 1.00 86.56 87 VAL A CA 1
ATOM 700 C C . VAL A 1 87 ? 2.272 -4.634 12.036 1.00 86.56 87 VAL A C 1
ATOM 702 O O . VAL A 1 87 ? 1.068 -4.716 12.272 1.00 86.56 87 VAL A O 1
ATOM 705 N N . LYS A 1 88 ? 3.183 -4.637 13.016 1.00 87.38 88 LYS A N 1
ATOM 706 C CA . LYS A 1 88 ? 2.808 -4.675 14.433 1.00 87.38 88 LYS A CA 1
ATOM 707 C C . LYS A 1 88 ? 1.944 -3.482 14.823 1.00 87.38 88 LYS A C 1
ATOM 709 O O . LYS A 1 88 ? 0.921 -3.679 15.470 1.00 87.38 88 LYS A O 1
ATOM 714 N N . ALA A 1 89 ? 2.361 -2.278 14.444 1.00 91.56 89 ALA A N 1
ATOM 715 C CA . ALA A 1 89 ? 1.632 -1.055 14.733 1.00 91.56 89 ALA A CA 1
ATOM 716 C C . ALA A 1 89 ? 0.243 -1.066 14.076 1.00 91.56 89 ALA A C 1
ATOM 718 O O . ALA A 1 89 ? -0.745 -0.843 14.763 1.00 91.56 89 ALA A O 1
ATOM 719 N N . MET A 1 90 ? 0.150 -1.463 12.804 1.00 92.94 90 MET A N 1
ATOM 720 C CA . MET A 1 90 ? -1.112 -1.603 12.068 1.00 92.94 90 MET A CA 1
ATOM 721 C C . MET A 1 90 ? -2.078 -2.592 12.742 1.00 92.94 90 MET A C 1
ATOM 723 O O . MET A 1 90 ? -3.254 -2.299 12.946 1.00 92.94 90 MET A O 1
ATOM 727 N N . LEU A 1 91 ? -1.582 -3.758 13.167 1.00 90.69 91 LEU A N 1
ATOM 728 C CA . LEU A 1 91 ? -2.402 -4.751 13.870 1.00 90.69 91 LEU A CA 1
ATOM 729 C C . LEU A 1 91 ? -2.876 -4.258 15.245 1.00 90.69 91 LEU A C 1
ATOM 731 O O . LEU A 1 91 ? -3.975 -4.609 15.678 1.00 90.69 91 LEU A O 1
ATOM 735 N N . LEU A 1 92 ? -2.087 -3.417 15.913 1.00 92.62 92 LEU A N 1
ATOM 736 C CA . LEU A 1 92 ? -2.423 -2.808 17.202 1.00 92.62 92 LEU A CA 1
ATOM 737 C C . LEU A 1 92 ? -3.209 -1.493 17.090 1.00 92.62 92 LEU A C 1
ATOM 739 O O . LEU A 1 92 ? -3.592 -0.962 18.126 1.00 92.62 92 LEU A O 1
ATOM 743 N N . ASP A 1 93 ? -3.472 -1.004 15.875 1.00 94.31 93 ASP A N 1
ATOM 744 C CA . ASP A 1 93 ? -4.061 0.322 15.624 1.00 94.31 93 ASP A CA 1
ATOM 745 C C . ASP A 1 93 ? -3.212 1.497 16.154 1.00 94.31 93 ASP A C 1
ATOM 747 O O . ASP A 1 93 ? -3.710 2.561 16.512 1.00 94.31 93 ASP A O 1
ATOM 751 N N . ASP A 1 94 ? -1.893 1.309 16.230 1.00 95.62 94 ASP A N 1
ATOM 752 C CA . ASP A 1 94 ? -0.952 2.336 16.679 1.00 95.62 94 ASP A CA 1
ATOM 753 C C . ASP A 1 94 ? -0.532 3.228 15.501 1.00 95.62 94 ASP A C 1
ATOM 755 O O . ASP A 1 94 ? 0.571 3.119 14.953 1.00 95.62 94 ASP A O 1
ATOM 759 N N . ILE A 1 95 ? -1.431 4.136 15.114 1.00 95.94 95 ILE A N 1
ATOM 760 C CA . ILE A 1 95 ? -1.229 5.103 14.021 1.00 95.94 95 ILE A CA 1
ATOM 761 C C . ILE A 1 95 ? 0.060 5.913 14.223 1.00 95.94 95 ILE A C 1
ATOM 763 O O . ILE A 1 95 ? 0.781 6.216 13.267 1.00 95.94 95 ILE A O 1
ATOM 767 N N . LYS A 1 96 ? 0.407 6.245 15.472 1.00 95.56 96 LYS A N 1
ATOM 768 C CA . LYS A 1 96 ? 1.623 7.003 15.780 1.00 95.56 96 LYS A CA 1
ATOM 769 C C . LYS A 1 96 ? 2.871 6.193 15.432 1.00 95.56 96 LYS A C 1
ATOM 771 O O . LYS A 1 96 ? 3.768 6.714 14.767 1.00 95.56 96 LYS A O 1
ATOM 776 N N . ALA A 1 97 ? 2.934 4.930 15.848 1.00 92.69 97 ALA A N 1
ATOM 777 C CA . ALA A 1 97 ? 4.049 4.053 15.511 1.00 92.69 97 ALA A CA 1
ATOM 778 C C . ALA A 1 97 ? 4.114 3.746 14.006 1.00 92.69 97 ALA A C 1
ATOM 780 O O . ALA A 1 97 ? 5.217 3.708 13.454 1.00 92.69 97 ALA A O 1
ATOM 781 N N . MET A 1 98 ? 2.966 3.608 13.327 1.00 93.69 98 MET A N 1
ATOM 782 C CA . MET A 1 98 ? 2.912 3.469 11.865 1.00 93.69 98 MET A CA 1
ATOM 783 C C . MET A 1 98 ? 3.564 4.669 11.172 1.00 93.69 98 MET A C 1
ATOM 785 O O . MET A 1 98 ? 4.456 4.485 10.344 1.00 93.69 98 MET A O 1
ATOM 789 N N . ASN A 1 99 ? 3.185 5.892 11.558 1.00 94.50 99 ASN A N 1
ATOM 790 C CA . ASN A 1 99 ? 3.752 7.127 11.013 1.00 94.50 99 ASN A CA 1
ATOM 791 C C . ASN A 1 99 ? 5.262 7.235 11.265 1.00 94.50 99 ASN A C 1
ATOM 793 O O . ASN A 1 99 ? 6.019 7.549 10.345 1.00 94.50 99 ASN A O 1
ATOM 797 N N . VAL A 1 100 ? 5.722 6.948 12.489 1.00 90.88 100 VAL A N 1
ATOM 798 C CA . VAL A 1 100 ? 7.156 6.981 12.833 1.00 90.88 100 VAL A CA 1
ATOM 799 C C . VAL A 1 100 ? 7.947 5.994 11.979 1.00 90.88 100 VAL A C 1
ATOM 801 O O . VAL A 1 100 ? 8.990 6.355 11.431 1.00 90.88 100 VAL A O 1
ATOM 804 N N . TYR A 1 101 ? 7.459 4.758 11.847 1.00 88.12 101 TYR A N 1
ATOM 805 C CA . TYR A 1 101 ? 8.132 3.757 11.031 1.00 88.12 101 TYR A CA 1
ATOM 806 C C . TYR A 1 101 ? 8.166 4.178 9.562 1.00 88.12 101 TYR A C 1
ATOM 808 O O . TYR A 1 101 ? 9.238 4.193 8.959 1.00 88.12 101 TYR A O 1
ATOM 816 N N . MET A 1 102 ? 7.016 4.559 9.002 1.00 87.69 102 MET A N 1
ATOM 817 C CA . MET A 1 102 ? 6.899 4.884 7.582 1.00 87.69 102 MET A CA 1
ATOM 818 C C . MET A 1 102 ? 7.766 6.071 7.186 1.00 87.69 102 MET A C 1
ATOM 820 O O . MET A 1 102 ? 8.483 5.968 6.199 1.00 87.69 102 MET A O 1
ATOM 824 N N . ASN A 1 103 ? 7.798 7.146 7.978 1.00 88.00 103 ASN A N 1
ATOM 825 C CA . ASN A 1 103 ? 8.670 8.288 7.689 1.00 88.00 103 ASN A CA 1
ATOM 826 C C . ASN A 1 103 ? 10.157 7.924 7.783 1.00 88.00 103 ASN A C 1
ATOM 828 O O . ASN A 1 103 ? 10.954 8.369 6.958 1.00 88.00 103 ASN A O 1
ATOM 832 N N . ARG A 1 104 ? 10.551 7.084 8.751 1.00 84.56 104 ARG A N 1
ATOM 833 C CA . ARG A 1 104 ? 11.944 6.629 8.869 1.00 84.56 104 ARG A CA 1
ATOM 834 C C . ARG A 1 104 ? 12.365 5.799 7.656 1.00 8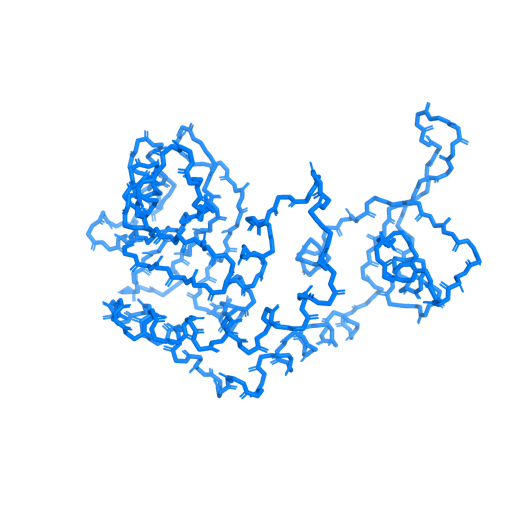4.56 104 ARG A C 1
ATOM 836 O O . ARG A 1 104 ? 13.450 6.011 7.119 1.00 84.56 104 ARG A O 1
ATOM 843 N N . THR A 1 105 ? 11.520 4.863 7.232 1.00 79.50 105 THR A N 1
ATOM 844 C CA . THR A 1 105 ? 11.826 3.976 6.105 1.00 79.50 105 THR A CA 1
ATOM 845 C C . THR A 1 105 ? 11.754 4.724 4.772 1.00 79.50 105 THR A C 1
ATOM 847 O O . THR A 1 105 ? 12.642 4.553 3.938 1.00 79.50 105 THR A O 1
ATOM 850 N N . ALA A 1 106 ? 10.782 5.625 4.596 1.00 80.19 106 ALA A N 1
ATOM 851 C CA . ALA A 1 106 ? 10.689 6.528 3.449 1.00 80.19 106 ALA A CA 1
ATOM 852 C C . ALA A 1 106 ? 11.952 7.389 3.299 1.00 80.19 106 ALA A C 1
ATOM 854 O O . ALA A 1 106 ? 12.545 7.435 2.222 1.00 80.19 106 ALA A O 1
ATOM 855 N N . LEU A 1 107 ? 12.429 8.007 4.387 1.00 76.75 107 LEU A N 1
ATOM 856 C CA . LEU A 1 107 ? 13.639 8.832 4.371 1.00 76.75 107 LEU A CA 1
ATOM 857 C C . LEU A 1 107 ? 14.874 8.057 3.890 1.00 76.75 107 LEU A C 1
ATOM 859 O O . LEU A 1 107 ? 15.678 8.601 3.130 1.00 76.75 107 LEU A O 1
ATOM 863 N N . ALA A 1 108 ? 15.020 6.802 4.316 1.00 70.62 108 ALA A N 1
ATOM 864 C CA . ALA A 1 108 ? 16.175 5.977 3.980 1.00 70.62 108 ALA A CA 1
ATOM 865 C C . ALA A 1 108 ? 16.083 5.292 2.607 1.00 70.62 108 ALA A C 1
ATOM 867 O O . ALA A 1 108 ? 17.107 5.040 1.982 1.00 70.62 108 ALA A O 1
ATOM 868 N N . THR A 1 109 ? 14.870 5.008 2.130 1.00 66.06 109 THR A N 1
ATOM 869 C CA . THR A 1 109 ? 14.656 4.261 0.880 1.00 66.06 109 THR A CA 1
ATOM 870 C C . THR A 1 109 ? 14.465 5.202 -0.308 1.00 66.06 109 THR A C 1
ATOM 872 O O . THR A 1 109 ? 15.018 4.982 -1.382 1.00 66.06 109 THR A O 1
ATOM 875 N N . PHE A 1 110 ? 13.715 6.293 -0.133 1.00 67.75 110 PHE A N 1
ATOM 876 C CA . PHE A 1 110 ? 13.357 7.189 -1.241 1.00 67.75 110 PHE A CA 1
ATOM 877 C C . PHE A 1 110 ? 14.509 8.130 -1.617 1.00 67.75 110 PHE A C 1
ATOM 879 O O . PHE A 1 110 ? 14.537 8.680 -2.712 1.00 67.75 110 PHE A O 1
ATOM 886 N N . SER A 1 111 ? 15.511 8.277 -0.746 1.00 52.91 111 SER A N 1
ATOM 887 C CA . SER A 1 111 ? 16.747 9.012 -1.038 1.00 52.91 111 SER A CA 1
ATOM 888 C C . SER A 1 111 ? 17.612 8.356 -2.124 1.00 52.91 111 SER A C 1
ATOM 890 O O . SER A 1 111 ? 18.339 9.078 -2.800 1.00 52.91 111 SER A O 1
ATOM 892 N N . PHE A 1 112 ? 17.487 7.045 -2.363 1.00 42.66 112 PHE A N 1
ATOM 893 C CA . PHE A 1 112 ? 18.135 6.372 -3.499 1.00 42.66 112 PHE A CA 1
ATOM 894 C C . PHE A 1 112 ? 17.448 6.662 -4.844 1.00 42.66 112 PHE A C 1
ATOM 896 O O . PHE A 1 112 ? 18.101 6.622 -5.883 1.00 42.66 112 PHE A O 1
ATOM 903 N N . PHE A 1 113 ? 16.156 7.005 -4.832 1.00 45.91 113 PHE A N 1
ATOM 904 C CA . PHE A 1 113 ? 15.383 7.336 -6.036 1.00 45.91 113 PHE A CA 1
ATOM 905 C C . PHE A 1 113 ? 15.477 8.822 -6.434 1.00 45.91 113 PHE A C 1
ATOM 907 O O . PHE A 1 113 ? 15.292 9.155 -7.603 1.00 45.91 113 PHE A O 1
ATOM 914 N N . ASP A 1 114 ? 15.872 9.705 -5.509 1.00 41.25 114 ASP A N 1
ATOM 915 C CA . ASP A 1 114 ? 16.114 11.139 -5.765 1.00 41.25 114 ASP A CA 1
ATOM 916 C C . ASP A 1 114 ? 17.341 11.426 -6.664 1.00 41.25 114 ASP A C 1
ATOM 918 O O . ASP A 1 114 ? 17.560 12.570 -7.068 1.00 41.25 114 ASP A O 1
ATOM 922 N N . ALA A 1 115 ? 18.129 10.411 -7.046 1.00 32.03 115 ALA A N 1
ATOM 923 C CA . ALA A 1 115 ? 19.160 10.550 -8.085 1.00 32.03 115 ALA A CA 1
ATOM 924 C C . ALA A 1 115 ? 18.569 10.779 -9.498 1.00 32.03 115 ALA A C 1
ATOM 926 O O . ALA A 1 115 ? 19.306 11.073 -10.440 1.00 32.03 115 ALA A O 1
ATOM 927 N N . GLY A 1 116 ? 17.243 10.697 -9.647 1.00 36.72 116 GLY A N 1
ATOM 928 C CA . GLY A 1 116 ? 16.490 11.041 -10.850 1.00 36.72 116 GLY A CA 1
ATOM 929 C C . GLY A 1 116 ? 15.672 12.318 -10.672 1.00 36.72 116 GLY A C 1
ATOM 930 O O . GLY A 1 116 ? 14.457 12.288 -10.815 1.00 36.72 116 GLY A O 1
ATOM 931 N N . ASN A 1 117 ? 16.318 13.446 -10.367 1.00 34.34 117 ASN A N 1
ATOM 932 C CA . ASN A 1 117 ? 15.672 14.754 -10.200 1.00 34.34 117 ASN A CA 1
ATOM 933 C C . ASN A 1 117 ? 15.229 15.361 -11.556 1.00 34.34 117 ASN A C 1
ATOM 935 O O . ASN A 1 117 ? 15.649 16.447 -11.960 1.00 34.34 117 ASN A O 1
ATOM 939 N N . LYS A 1 118 ? 14.414 14.616 -12.306 1.00 35.84 118 LYS A N 1
ATOM 940 C CA . LYS A 1 118 ? 13.629 15.111 -13.433 1.00 35.84 118 LYS A CA 1
ATOM 941 C C . LYS A 1 118 ? 12.175 14.746 -13.157 1.00 35.84 118 LYS A C 1
ATOM 943 O O . LYS A 1 118 ? 11.884 13.555 -13.065 1.00 35.84 118 LYS A O 1
ATOM 948 N N . PRO A 1 119 ? 11.264 15.726 -13.060 1.00 37.81 119 PRO A N 1
ATOM 949 C CA . PRO A 1 119 ? 9.840 15.450 -13.059 1.00 37.81 119 PRO A CA 1
ATOM 950 C C . PRO A 1 119 ? 9.495 14.921 -14.452 1.00 37.81 119 PRO A C 1
ATOM 952 O O . PRO A 1 119 ? 9.202 15.675 -15.373 1.00 37.81 119 PRO A O 1
ATOM 955 N N . SER A 1 120 ? 9.635 13.615 -14.663 1.00 36.09 120 SER A N 1
ATOM 956 C CA . SER A 1 120 ? 8.999 12.986 -15.808 1.00 36.09 120 SER A CA 1
ATOM 957 C C . SER A 1 120 ? 7.505 13.010 -15.516 1.00 36.09 120 SER A C 1
ATOM 959 O O . SER A 1 120 ? 7.054 12.315 -14.605 1.00 36.09 120 SER A O 1
ATOM 961 N N . GLU A 1 121 ? 6.772 13.819 -16.273 1.00 38.78 121 GLU A N 1
ATOM 962 C CA . GLU A 1 121 ? 5.320 14.057 -16.240 1.00 38.78 121 GLU A CA 1
ATOM 963 C C . GLU A 1 121 ? 4.453 12.793 -16.461 1.00 38.78 121 GLU A C 1
ATOM 965 O O . GLU A 1 121 ? 3.309 12.881 -16.891 1.00 38.78 121 GLU A O 1
ATOM 970 N N . THR A 1 122 ? 4.971 11.585 -16.233 1.00 37.34 122 THR A N 1
ATOM 971 C CA . THR A 1 122 ? 4.339 10.350 -16.719 1.00 37.34 122 THR A CA 1
ATOM 972 C C . THR A 1 122 ? 4.475 9.131 -15.806 1.00 37.34 122 THR A C 1
ATOM 974 O O . THR A 1 122 ? 4.072 8.044 -16.216 1.00 37.34 122 THR A O 1
ATOM 977 N N . THR A 1 123 ? 4.996 9.261 -14.581 1.00 42.94 123 THR A N 1
ATOM 978 C CA . THR A 1 123 ? 5.032 8.131 -13.630 1.00 42.94 123 THR A CA 1
ATOM 979 C C . THR A 1 123 ? 4.245 8.493 -12.379 1.00 42.94 123 THR A C 1
ATOM 981 O O . THR A 1 123 ? 4.732 9.271 -11.569 1.00 42.94 123 THR A O 1
ATOM 984 N N . GLU A 1 124 ? 3.029 7.951 -12.248 1.00 54.34 124 GLU A N 1
ATOM 985 C CA . GLU A 1 124 ? 2.153 8.097 -11.073 1.00 54.34 124 GLU A CA 1
ATOM 986 C C . GLU A 1 124 ? 2.944 7.767 -9.791 1.00 54.34 124 GLU A C 1
ATOM 988 O O . GLU A 1 124 ? 3.224 6.586 -9.550 1.00 54.34 124 GLU A O 1
ATOM 993 N N . PRO A 1 125 ? 3.328 8.765 -8.966 1.00 64.56 125 PRO A N 1
ATOM 994 C CA . PRO A 1 125 ? 4.157 8.529 -7.782 1.00 64.56 125 PRO A CA 1
ATOM 995 C C . PRO A 1 125 ? 3.461 7.582 -6.792 1.00 64.56 125 PRO A C 1
ATOM 997 O O . PRO A 1 125 ? 4.113 6.799 -6.103 1.00 64.56 125 PRO A O 1
ATOM 1000 N N . GLU A 1 126 ? 2.126 7.563 -6.815 1.00 66.44 126 GLU A N 1
ATOM 1001 C CA . GLU A 1 126 ? 1.254 6.638 -6.085 1.00 66.44 126 GLU A CA 1
ATOM 1002 C C . GLU A 1 126 ? 1.602 5.165 -6.322 1.00 66.44 126 GLU A C 1
ATOM 1004 O O . GLU A 1 126 ? 1.637 4.392 -5.368 1.00 66.44 126 GLU A O 1
ATOM 1009 N N . ARG A 1 127 ? 1.963 4.762 -7.549 1.00 68.75 127 ARG A N 1
ATOM 1010 C CA . ARG A 1 127 ? 2.308 3.359 -7.849 1.00 68.75 127 ARG A CA 1
ATOM 1011 C C . ARG A 1 127 ? 3.567 2.895 -7.129 1.00 68.75 127 ARG A C 1
ATOM 1013 O O . ARG A 1 127 ? 3.679 1.721 -6.774 1.00 68.75 127 ARG A O 1
ATOM 1020 N N . PHE A 1 128 ? 4.519 3.801 -6.927 1.00 73.62 128 PHE A N 1
ATOM 1021 C CA . PHE A 1 128 ? 5.732 3.496 -6.182 1.00 73.62 128 PHE A CA 1
ATOM 1022 C C . PHE A 1 128 ? 5.421 3.309 -4.694 1.00 73.62 128 PHE A C 1
ATOM 1024 O O . PHE A 1 128 ? 5.798 2.288 -4.117 1.00 73.62 128 PHE A O 1
ATOM 1031 N N . TYR A 1 129 ? 4.670 4.239 -4.093 1.00 77.06 129 TYR A N 1
ATOM 1032 C CA . TYR A 1 129 ? 4.246 4.124 -2.696 1.00 77.06 129 TYR A CA 1
ATOM 1033 C C . TYR A 1 129 ? 3.386 2.880 -2.459 1.00 77.06 129 TYR A C 1
ATOM 1035 O O . TYR A 1 129 ? 3.596 2.166 -1.481 1.00 77.06 129 TYR A O 1
ATOM 1043 N N . HIS A 1 130 ? 2.494 2.566 -3.398 1.00 79.62 130 HIS A N 1
ATOM 1044 C CA . HIS A 1 130 ? 1.680 1.357 -3.392 1.00 79.62 130 HIS A CA 1
ATOM 1045 C C . HIS A 1 130 ? 2.541 0.089 -3.339 1.00 79.62 130 HIS A C 1
ATOM 1047 O O . HIS A 1 130 ? 2.393 -0.731 -2.431 1.00 79.62 130 HIS A O 1
ATOM 1053 N N . GLY A 1 131 ? 3.493 -0.053 -4.270 1.00 75.88 131 GLY A N 1
ATOM 1054 C CA . GLY A 1 131 ? 4.400 -1.202 -4.301 1.00 75.88 131 GLY A CA 1
ATOM 1055 C C . GLY A 1 131 ? 5.267 -1.312 -3.044 1.00 75.88 131 GLY A C 1
ATOM 1056 O O . GLY A 1 131 ? 5.509 -2.414 -2.551 1.00 75.88 131 GLY A O 1
ATOM 1057 N N . PHE A 1 132 ? 5.692 -0.176 -2.487 1.00 80.25 132 PHE A N 1
ATOM 1058 C CA . PHE A 1 132 ? 6.452 -0.130 -1.243 1.00 80.25 132 PHE A CA 1
ATOM 1059 C C . PHE A 1 132 ? 5.628 -0.619 -0.042 1.00 80.25 132 PHE A C 1
ATOM 1061 O O . PHE A 1 132 ? 6.087 -1.492 0.694 1.00 80.25 132 PHE A O 1
ATOM 1068 N N . VAL A 1 133 ? 4.402 -0.114 0.137 1.00 83.00 133 VAL A N 1
ATOM 1069 C CA . VAL A 1 133 ? 3.514 -0.522 1.239 1.00 83.00 133 VAL A CA 1
ATOM 1070 C C . VAL A 1 133 ? 3.150 -2.006 1.137 1.00 83.00 133 VAL A C 1
ATOM 1072 O O . VAL A 1 133 ? 3.203 -2.710 2.146 1.00 83.00 133 VAL A O 1
ATOM 1075 N N . LEU A 1 134 ? 2.871 -2.515 -0.069 1.00 82.31 134 LEU A N 1
ATOM 1076 C CA . LEU A 1 134 ? 2.675 -3.952 -0.293 1.00 82.31 134 LEU A CA 1
ATOM 1077 C C . LEU A 1 134 ? 3.912 -4.773 0.090 1.00 82.31 134 LEU A C 1
ATOM 1079 O O . LEU A 1 134 ? 3.779 -5.825 0.716 1.00 82.31 134 LEU A O 1
ATOM 1083 N N . GLY A 1 135 ? 5.112 -4.276 -0.221 1.00 77.62 135 GLY A N 1
ATOM 1084 C CA . GLY A 1 135 ? 6.371 -4.894 0.192 1.00 77.62 135 GLY A CA 1
ATOM 1085 C C . GLY A 1 135 ? 6.487 -5.057 1.711 1.00 77.62 135 GLY A C 1
ATOM 1086 O O . GLY A 1 135 ? 6.890 -6.117 2.184 1.00 77.62 135 GLY A O 1
ATOM 1087 N N . LEU A 1 136 ? 6.036 -4.068 2.494 1.00 80.19 136 LEU A N 1
ATOM 1088 C CA . LEU A 1 136 ? 6.020 -4.155 3.963 1.00 80.19 136 LEU A CA 1
ATOM 1089 C C . LEU A 1 136 ? 5.027 -5.198 4.501 1.00 80.19 136 LEU A C 1
ATOM 1091 O O . LEU A 1 136 ? 5.173 -5.652 5.638 1.00 80.19 136 LEU A O 1
ATOM 1095 N N . MET A 1 137 ? 4.019 -5.565 3.707 1.00 81.69 137 MET A N 1
ATOM 1096 C CA . MET A 1 137 ? 2.953 -6.499 4.081 1.00 81.69 137 MET A CA 1
ATOM 1097 C C . MET A 1 137 ? 3.172 -7.913 3.546 1.00 81.69 137 MET A C 1
ATOM 1099 O O . MET A 1 137 ? 2.379 -8.794 3.867 1.00 81.69 137 MET A O 1
ATOM 1103 N N . VAL A 1 138 ? 4.240 -8.171 2.782 1.00 74.38 138 VAL A N 1
ATOM 1104 C CA . VAL A 1 138 ? 4.484 -9.493 2.179 1.00 74.38 138 VAL A CA 1
ATOM 1105 C C . VAL A 1 138 ? 4.522 -10.611 3.227 1.00 74.38 138 VAL A C 1
ATOM 1107 O O . VAL A 1 138 ? 3.951 -11.673 3.018 1.00 74.38 138 VAL A O 1
ATOM 1110 N N . GLY A 1 139 ? 5.066 -10.342 4.419 1.00 71.81 139 GLY A N 1
ATOM 1111 C CA . GLY A 1 139 ? 5.100 -11.307 5.526 1.00 71.81 139 GLY A CA 1
ATOM 1112 C C . GLY A 1 139 ? 3.739 -11.611 6.173 1.00 71.81 139 GLY A C 1
ATOM 1113 O O . GLY A 1 139 ? 3.662 -12.449 7.068 1.00 71.81 139 GLY A O 1
ATOM 1114 N N . LEU A 1 140 ? 2.657 -10.936 5.766 1.00 81.12 140 LEU A N 1
ATOM 1115 C CA . LEU A 1 140 ? 1.298 -11.188 6.255 1.00 81.12 140 LEU A CA 1
ATOM 1116 C C . LEU A 1 140 ? 0.506 -12.174 5.389 1.00 81.12 140 LEU A C 1
ATOM 1118 O O . LEU A 1 140 ? -0.605 -12.524 5.785 1.00 81.12 140 LEU A O 1
ATOM 1122 N N . THR A 1 141 ? 1.035 -12.657 4.261 1.00 77.75 141 THR A N 1
ATOM 1123 C CA . THR A 1 141 ? 0.291 -13.532 3.330 1.00 77.75 141 THR A CA 1
ATOM 1124 C C . THR A 1 141 ? -0.186 -14.850 3.953 1.00 77.75 141 THR A C 1
ATOM 1126 O O . THR A 1 141 ? -1.183 -15.413 3.507 1.00 77.75 141 THR A O 1
ATOM 1129 N N . ASP A 1 142 ? 0.466 -15.314 5.025 1.00 80.50 142 ASP A N 1
ATOM 1130 C CA . ASP A 1 142 ? 0.062 -16.511 5.785 1.00 80.50 142 ASP A CA 1
ATOM 1131 C C . ASP A 1 142 ? -1.063 -16.246 6.811 1.00 80.50 142 ASP A C 1
ATOM 1133 O O . ASP A 1 142 ? -1.609 -17.174 7.413 1.00 80.50 142 ASP A O 1
ATOM 1137 N N . ARG A 1 143 ? -1.393 -14.975 7.076 1.00 86.00 143 ARG A N 1
ATOM 1138 C CA . ARG A 1 143 ? -2.426 -14.543 8.041 1.00 86.00 143 ARG A CA 1
ATOM 1139 C C . ARG A 1 143 ? -3.576 -13.791 7.372 1.00 86.00 143 ARG A C 1
ATOM 1141 O O . ARG A 1 143 ? -4.694 -13.814 7.885 1.00 86.00 143 ARG A O 1
ATOM 1148 N N . TYR A 1 144 ? -3.307 -13.162 6.234 1.00 91.69 144 TYR A N 1
ATOM 1149 C CA . TYR A 1 144 ? -4.227 -12.322 5.483 1.00 91.69 144 TYR A CA 1
ATOM 1150 C C . TYR A 1 144 ? -4.263 -12.727 4.015 1.00 91.69 144 TYR A C 1
ATOM 1152 O O . TYR A 1 144 ? -3.236 -13.034 3.414 1.00 91.69 144 TYR A O 1
ATOM 1160 N N . HIS A 1 145 ? -5.450 -12.714 3.419 1.00 89.88 145 HIS A N 1
ATOM 1161 C CA . HIS A 1 145 ? -5.593 -12.660 1.975 1.00 89.88 145 HIS A CA 1
ATOM 1162 C C . HIS A 1 145 ? -5.456 -11.195 1.545 1.00 89.88 145 HIS A C 1
ATOM 1164 O O . HIS A 1 145 ? -6.318 -10.371 1.844 1.00 89.88 145 HIS A O 1
ATOM 1170 N N . ILE A 1 146 ? -4.323 -10.868 0.921 1.00 88.25 146 ILE A N 1
ATOM 1171 C CA . ILE A 1 146 ? -3.982 -9.503 0.507 1.00 88.25 146 ILE A CA 1
ATOM 1172 C C . ILE A 1 146 ? -4.337 -9.339 -0.967 1.00 88.25 146 ILE A C 1
ATOM 1174 O O . ILE A 1 146 ? -3.838 -10.078 -1.820 1.00 88.25 146 ILE A O 1
ATOM 1178 N N . THR A 1 147 ? -5.181 -8.361 -1.267 1.00 87.69 147 THR A N 1
ATOM 1179 C CA . THR A 1 147 ? -5.558 -7.977 -2.626 1.00 87.69 147 THR A CA 1
ATOM 1180 C C . THR A 1 147 ? -5.281 -6.498 -2.848 1.00 87.69 147 THR A C 1
ATOM 1182 O O . THR A 1 147 ? -5.358 -5.689 -1.928 1.00 87.69 147 THR A O 1
ATOM 1185 N N . SER A 1 148 ? -4.971 -6.134 -4.088 1.00 86.81 148 SER A N 1
ATOM 1186 C CA . SER A 1 148 ? -4.711 -4.755 -4.488 1.00 86.81 148 SER A CA 1
ATOM 1187 C C . SER A 1 148 ? -5.477 -4.418 -5.763 1.00 86.81 148 SER A C 1
ATOM 1189 O O . SER A 1 148 ? -5.705 -5.295 -6.605 1.00 86.81 148 SER A O 1
ATOM 1191 N N . ASN A 1 149 ? -5.871 -3.154 -5.930 1.00 82.88 149 ASN A N 1
ATOM 1192 C CA . ASN A 1 149 ? -6.399 -2.633 -7.192 1.00 82.88 149 ASN A CA 1
ATOM 1193 C C . ASN A 1 149 ? -7.644 -3.374 -7.743 1.00 82.88 149 ASN A C 1
ATOM 1195 O O . ASN A 1 149 ? -7.881 -3.361 -8.962 1.00 82.88 149 ASN A O 1
ATOM 1199 N N . ARG A 1 150 ? -8.447 -4.020 -6.882 1.00 82.56 150 ARG A N 1
ATOM 1200 C CA . ARG A 1 150 ? -9.675 -4.746 -7.268 1.00 82.56 150 ARG A CA 1
ATOM 1201 C C . ARG A 1 150 ? -10.923 -3.903 -7.028 1.00 82.56 150 ARG A C 1
ATOM 1203 O O . ARG A 1 150 ? -10.910 -2.957 -6.249 1.00 82.56 150 ARG A O 1
ATOM 1210 N N . GLU A 1 151 ? -12.000 -4.264 -7.715 1.00 78.62 151 GLU A N 1
ATOM 1211 C CA . GLU A 1 151 ? -13.302 -3.618 -7.561 1.00 78.62 151 GLU A CA 1
ATOM 1212 C C . GLU A 1 151 ? -14.008 -4.075 -6.276 1.00 78.62 151 GLU A C 1
ATOM 1214 O O . GLU A 1 151 ? -14.103 -5.272 -6.012 1.00 78.62 151 GLU A O 1
ATOM 1219 N N . SER A 1 152 ? -14.531 -3.116 -5.510 1.00 82.06 152 SER A N 1
ATOM 1220 C CA . SER A 1 152 ? -15.474 -3.334 -4.406 1.00 82.06 152 SER A CA 1
ATOM 1221 C C . SER A 1 152 ? -16.398 -2.125 -4.282 1.00 82.06 152 SER A C 1
ATOM 1223 O O . SER A 1 152 ? -15.980 -0.983 -4.494 1.00 82.06 152 SER A O 1
ATOM 1225 N N . GLY A 1 153 ? -17.667 -2.368 -3.951 1.00 90.19 153 GLY A N 1
ATOM 1226 C CA . GLY A 1 153 ? -18.680 -1.318 -3.876 1.00 90.19 153 GLY A CA 1
ATOM 1227 C C . GLY A 1 153 ? -18.815 -0.563 -5.203 1.00 90.19 153 GLY A C 1
ATOM 1228 O O . GLY A 1 153 ? -19.254 -1.128 -6.202 1.00 90.19 153 GLY A O 1
ATOM 1229 N N . LEU A 1 154 ? -18.448 0.721 -5.200 1.00 85.31 154 LEU A N 1
ATOM 1230 C CA . LEU A 1 154 ? -18.587 1.656 -6.325 1.00 85.31 154 LEU A CA 1
ATOM 1231 C C . LEU A 1 154 ? -17.242 2.090 -6.936 1.00 85.31 154 LEU A C 1
ATOM 1233 O O . LEU A 1 154 ? -17.189 3.087 -7.666 1.00 85.31 154 LEU A O 1
ATOM 1237 N N . GLY A 1 155 ? -16.140 1.412 -6.609 1.00 87.38 155 GLY A N 1
ATOM 1238 C CA . GLY A 1 155 ? -14.815 1.788 -7.100 1.00 87.38 155 GLY A CA 1
ATOM 1239 C C . GLY A 1 155 ? -13.764 0.695 -6.941 1.00 87.38 155 GLY A C 1
ATOM 1240 O O . GLY A 1 155 ? -14.089 -0.482 -6.799 1.00 87.38 155 GLY A O 1
ATOM 1241 N N . ARG A 1 156 ? -12.493 1.102 -6.989 1.00 86.56 156 ARG A N 1
ATOM 1242 C CA . ARG A 1 156 ? -11.332 0.223 -6.833 1.00 86.56 156 ARG A CA 1
ATOM 1243 C C . ARG A 1 156 ? -10.504 0.704 -5.653 1.00 86.56 156 ARG A C 1
ATOM 1245 O O . ARG A 1 156 ? -10.069 1.848 -5.674 1.00 86.56 156 ARG A O 1
ATOM 1252 N N . TYR A 1 157 ? -10.313 -0.162 -4.666 1.00 89.69 157 TYR A N 1
ATOM 1253 C CA . TYR A 1 157 ? -9.444 0.124 -3.527 1.00 89.69 157 TYR A CA 1
ATOM 1254 C C . TYR A 1 157 ? -7.978 -0.061 -3.910 1.00 89.69 157 TYR A C 1
ATOM 1256 O O . TYR A 1 157 ? -7.661 -0.908 -4.756 1.00 89.69 157 TYR A O 1
ATOM 1264 N N . ASP A 1 158 ? -7.082 0.651 -3.230 1.00 89.00 158 ASP A N 1
ATOM 1265 C CA . ASP A 1 158 ? -5.653 0.397 -3.377 1.00 89.00 158 ASP A CA 1
ATOM 1266 C C . ASP A 1 158 ? -5.270 -0.953 -2.778 1.00 89.00 158 ASP A C 1
ATOM 1268 O O . ASP A 1 158 ? -4.810 -1.827 -3.512 1.00 89.00 158 ASP A O 1
ATOM 1272 N N . VAL A 1 159 ? -5.487 -1.170 -1.476 1.00 92.56 159 VAL A N 1
ATOM 1273 C CA . VAL A 1 159 ? -5.127 -2.434 -0.808 1.00 92.56 159 VAL A CA 1
ATOM 1274 C C . VAL A 1 159 ? -6.206 -2.870 0.178 1.00 92.56 159 VAL A C 1
ATOM 1276 O O . VAL A 1 159 ? -6.709 -2.076 0.968 1.00 92.56 159 VAL A O 1
ATOM 1279 N N . MET A 1 160 ? -6.519 -4.163 0.173 1.00 94.38 160 MET A N 1
ATOM 1280 C CA . MET A 1 160 ? -7.411 -4.802 1.132 1.00 94.38 160 MET A CA 1
ATOM 1281 C C . MET A 1 160 ? -6.726 -6.016 1.757 1.00 94.38 160 MET A C 1
ATOM 1283 O O . MET A 1 160 ? -6.084 -6.814 1.073 1.00 94.38 160 MET A O 1
ATOM 1287 N N . LEU A 1 161 ? -6.862 -6.147 3.075 1.00 95.06 161 LEU A N 1
ATOM 1288 C CA . LEU A 1 161 ? -6.362 -7.285 3.837 1.00 95.06 161 LEU A CA 1
ATOM 1289 C C . LEU A 1 161 ? -7.543 -7.975 4.513 1.00 95.06 161 LEU A C 1
ATOM 1291 O O . LEU A 1 161 ? -8.070 -7.505 5.524 1.00 95.06 161 LEU A O 1
ATOM 1295 N N . GLU A 1 162 ? -7.933 -9.117 3.960 1.00 95.38 162 GLU A N 1
ATOM 1296 C CA . GLU A 1 162 ? -8.973 -9.978 4.512 1.00 95.38 162 GLU A CA 1
ATOM 1297 C C . GLU A 1 162 ? -8.342 -10.990 5.488 1.00 95.38 162 GLU A C 1
ATOM 1299 O O . GLU A 1 162 ? -7.429 -11.728 5.106 1.00 95.38 162 GLU A O 1
ATOM 1304 N N . PRO A 1 163 ? -8.767 -11.046 6.761 1.00 95.12 163 PRO A N 1
ATOM 1305 C CA . PRO A 1 163 ? -8.184 -11.945 7.750 1.00 95.12 163 PRO A CA 1
ATOM 1306 C C . PRO A 1 163 ? -8.534 -13.407 7.456 1.00 95.12 163 PRO A C 1
ATOM 1308 O O . PRO A 1 163 ? -9.700 -13.754 7.288 1.00 95.12 163 PRO A O 1
ATOM 1311 N N . GLN A 1 164 ? -7.537 -14.293 7.492 1.00 91.38 164 GLN A N 1
ATOM 1312 C CA . GLN A 1 164 ? -7.763 -15.743 7.396 1.00 91.38 164 GLN A CA 1
ATOM 1313 C C . GLN A 1 164 ? -8.095 -16.373 8.759 1.00 91.38 164 GLN A C 1
ATOM 1315 O O . GLN A 1 164 ? -8.617 -17.486 8.830 1.00 91.38 164 GLN A O 1
ATOM 1320 N N . ARG A 1 165 ? -7.777 -15.681 9.861 1.00 88.06 165 ARG A N 1
ATOM 1321 C CA . ARG A 1 165 ? -8.009 -16.152 11.233 1.00 88.06 165 ARG A CA 1
ATOM 1322 C C . ARG A 1 165 ? -9.179 -15.412 11.866 1.00 88.06 165 ARG A C 1
ATOM 1324 O O . ARG A 1 165 ? -9.286 -14.189 11.788 1.00 88.06 165 ARG A O 1
ATOM 1331 N N . ALA A 1 166 ? -10.040 -16.157 12.554 1.00 81.00 166 ALA A N 1
ATOM 1332 C CA . ALA A 1 166 ? -11.123 -15.565 13.327 1.00 81.00 166 ALA A CA 1
ATOM 1333 C C . ALA A 1 166 ? -10.561 -14.659 14.440 1.00 81.00 166 ALA A C 1
ATOM 1335 O O . ALA A 1 166 ? -9.623 -15.038 15.137 1.00 81.00 166 ALA A O 1
ATOM 1336 N N . GLY A 1 167 ? -11.142 -13.468 14.602 1.00 84.50 167 GLY A N 1
ATOM 1337 C CA . GLY A 1 167 ? -10.732 -12.468 15.596 1.00 84.50 167 GLY A CA 1
ATOM 1338 C C . GLY A 1 167 ? -9.827 -11.358 15.053 1.00 84.50 167 GLY A C 1
ATOM 1339 O O . GLY A 1 167 ? -9.842 -10.259 15.597 1.00 84.50 167 GLY A O 1
ATOM 1340 N N . ASP A 1 168 ? -9.121 -11.587 13.945 1.00 92.06 168 ASP A N 1
ATOM 1341 C CA . ASP A 1 168 ? -8.259 -10.567 13.342 1.00 92.06 168 ASP A CA 1
ATOM 1342 C C . ASP A 1 168 ? -9.078 -9.461 12.649 1.00 92.06 168 ASP A C 1
ATOM 1344 O O . ASP A 1 168 ? -10.108 -9.765 12.040 1.00 92.06 168 ASP A O 1
ATOM 1348 N N . PRO A 1 169 ? -8.679 -8.179 12.730 1.00 95.19 169 PRO A N 1
ATOM 1349 C CA . PRO A 1 169 ? -9.346 -7.109 11.990 1.00 95.19 169 PRO A CA 1
ATOM 1350 C C . PRO A 1 169 ? -9.057 -7.234 10.493 1.00 95.19 169 PRO A C 1
ATOM 1352 O O . PRO A 1 169 ? -7.996 -7.733 10.118 1.00 95.19 169 PRO A O 1
ATOM 1355 N N . ALA A 1 170 ? -9.979 -6.761 9.660 1.00 97.06 170 ALA A N 1
ATOM 1356 C CA . ALA A 1 170 ? -9.739 -6.518 8.242 1.00 97.06 170 ALA A CA 1
ATOM 1357 C C . ALA A 1 170 ? -9.263 -5.083 8.025 1.00 97.06 170 ALA A C 1
ATOM 1359 O O . ALA A 1 170 ? -9.536 -4.206 8.846 1.00 97.06 170 ALA A O 1
ATOM 1360 N N . PHE A 1 171 ? -8.573 -4.843 6.915 1.00 97.31 171 PHE A N 1
ATOM 1361 C CA . PHE A 1 171 ? -8.044 -3.521 6.595 1.00 97.31 171 PHE A CA 1
ATOM 1362 C C . PHE A 1 171 ? -8.389 -3.118 5.168 1.00 97.31 171 PHE A C 1
ATOM 1364 O O . PHE A 1 171 ? -8.293 -3.942 4.258 1.00 97.31 171 PHE A O 1
ATOM 1371 N N . VAL A 1 172 ? -8.720 -1.843 4.979 1.00 97.44 172 VAL A N 1
ATOM 1372 C CA . VAL A 1 172 ? -8.789 -1.196 3.665 1.00 97.44 172 VAL A CA 1
ATOM 1373 C C . VAL A 1 172 ? -7.901 0.036 3.707 1.00 97.44 172 VAL A C 1
ATOM 1375 O O . VAL A 1 172 ? -8.029 0.877 4.599 1.00 97.44 172 VAL A O 1
ATOM 1378 N N . LEU A 1 173 ? -6.974 0.107 2.761 1.00 95.81 173 LEU A N 1
ATOM 1379 C CA . LEU A 1 173 ? -5.980 1.161 2.661 1.00 95.81 173 LEU A CA 1
ATOM 1380 C C . LEU A 1 173 ? -6.191 1.909 1.354 1.00 95.81 173 LEU A C 1
ATOM 1382 O O . LEU A 1 173 ? -6.402 1.270 0.323 1.00 95.81 173 LEU A O 1
ATOM 1386 N N . GLU A 1 174 ? -6.073 3.229 1.416 1.00 95.25 174 GLU A N 1
ATOM 1387 C CA . GLU A 1 174 ? -6.126 4.103 0.247 1.00 95.25 174 GLU A CA 1
ATOM 1388 C C . GLU A 1 174 ? -4.941 5.066 0.266 1.00 95.25 174 GLU A C 1
ATOM 1390 O O . GLU A 1 174 ? -4.575 5.608 1.315 1.00 95.25 174 GLU A O 1
ATOM 1395 N N . PHE A 1 175 ? -4.327 5.268 -0.891 1.00 92.81 175 PHE A N 1
ATOM 1396 C CA . PHE A 1 175 ? -3.106 6.031 -1.071 1.00 92.81 175 PHE A CA 1
ATOM 1397 C C . PHE A 1 175 ? -3.388 7.277 -1.906 1.00 92.81 175 PHE A C 1
ATOM 1399 O O . PHE A 1 175 ? -4.081 7.229 -2.917 1.00 92.81 175 PHE A O 1
ATOM 1406 N N . LYS A 1 176 ? -2.828 8.409 -1.483 1.00 90.56 176 LYS A N 1
ATOM 1407 C CA . LYS A 1 176 ? -2.893 9.668 -2.221 1.00 90.56 176 LYS A CA 1
ATOM 1408 C C . LYS A 1 176 ? -1.577 10.415 -2.146 1.00 90.56 176 LYS A C 1
ATOM 1410 O O . LYS A 1 176 ? -0.955 10.502 -1.084 1.00 90.56 176 LYS A O 1
ATOM 1415 N N . VAL A 1 177 ? -1.157 10.987 -3.264 1.00 88.94 177 VAL A N 1
ATOM 1416 C CA . VAL A 1 177 ? -0.075 11.977 -3.276 1.00 88.94 177 VAL A CA 1
ATOM 1417 C C . VAL A 1 177 ? -0.684 13.358 -3.098 1.00 88.94 177 VAL A C 1
ATOM 1419 O O . VAL A 1 177 ? -1.651 13.690 -3.773 1.00 88.94 177 VAL A O 1
ATOM 1422 N N . ARG A 1 178 ? -0.120 14.152 -2.183 1.00 88.06 178 ARG A N 1
ATOM 1423 C CA . ARG A 1 178 ? -0.612 15.504 -1.919 1.00 88.06 178 ARG A CA 1
ATOM 1424 C C . ARG A 1 178 ? -0.471 16.362 -3.166 1.00 88.06 178 ARG A C 1
ATOM 1426 O O . ARG A 1 178 ? 0.650 16.532 -3.655 1.00 88.06 178 ARG A O 1
ATOM 1433 N N . ASP A 1 179 ? -1.574 16.972 -3.575 1.00 85.50 179 ASP A N 1
ATOM 1434 C CA . ASP A 1 179 ? -1.577 18.022 -4.586 1.00 85.50 179 ASP A CA 1
ATOM 1435 C C . ASP A 1 179 ? -1.521 19.394 -3.892 1.00 85.50 179 ASP A C 1
ATOM 1437 O O . ASP A 1 179 ? -2.475 19.781 -3.219 1.00 85.50 179 ASP A O 1
ATOM 1441 N N . PRO A 1 180 ? -0.407 20.146 -3.986 1.00 81.62 180 PRO A N 1
ATOM 1442 C CA . PRO A 1 180 ? -0.304 21.460 -3.364 1.00 81.62 180 PRO A CA 1
ATOM 1443 C C . PRO A 1 180 ? -1.290 22.502 -3.902 1.00 81.62 180 PRO A C 1
ATOM 1445 O O . PRO A 1 180 ? -1.465 23.516 -3.228 1.00 81.62 180 PRO A O 1
ATOM 1448 N N . GLU A 1 181 ? -1.854 22.304 -5.098 1.00 81.56 181 GLU A N 1
ATOM 1449 C CA . GLU A 1 181 ? -2.815 23.234 -5.701 1.00 81.56 181 GLU A CA 1
ATOM 1450 C C . GLU A 1 181 ? -4.220 23.063 -5.107 1.00 81.56 181 GLU A C 1
ATOM 1452 O O . GLU A 1 181 ? -4.915 24.060 -4.901 1.00 81.56 181 GLU A O 1
ATOM 1457 N N . ASP A 1 182 ? -4.597 21.828 -4.761 1.00 78.44 182 ASP A N 1
ATOM 1458 C CA . ASP A 1 182 ? -5.925 21.483 -4.235 1.00 78.44 182 ASP A CA 1
ATOM 1459 C C . ASP A 1 182 ? -5.956 21.284 -2.706 1.00 78.44 182 ASP A C 1
ATOM 1461 O O . ASP A 1 182 ? -7.019 21.381 -2.086 1.00 78.44 182 ASP A O 1
ATOM 1465 N N . GLU A 1 183 ? -4.811 21.003 -2.074 1.00 85.12 183 GLU A N 1
ATOM 1466 C CA . GLU A 1 183 ? -4.729 20.601 -0.665 1.00 85.12 183 GLU A CA 1
ATOM 1467 C C . GLU A 1 183 ? -3.721 21.453 0.124 1.00 85.12 183 GLU A C 1
ATOM 1469 O O . GLU A 1 183 ? -2.540 21.571 -0.227 1.00 85.12 183 GLU A O 1
ATOM 1474 N N . GLU A 1 184 ? -4.150 22.006 1.264 1.00 85.06 184 GLU A N 1
ATOM 1475 C CA . GLU A 1 184 ? -3.289 22.830 2.121 1.00 85.06 184 GLU A CA 1
ATOM 1476 C C . GLU A 1 184 ? -2.291 21.973 2.909 1.00 85.06 184 GLU A C 1
ATOM 1478 O O . GLU A 1 184 ? -1.103 22.302 2.990 1.00 85.06 184 GLU A O 1
ATOM 1483 N N . THR A 1 185 ? -2.721 20.825 3.432 1.00 92.12 185 THR A N 1
ATOM 1484 C CA . THR A 1 185 ? -1.921 19.976 4.323 1.00 92.12 185 THR A CA 1
ATOM 1485 C C . THR A 1 185 ? -1.992 18.496 3.947 1.00 92.12 185 THR A C 1
ATOM 1487 O O . THR A 1 185 ? -2.935 18.043 3.312 1.00 92.12 185 THR A O 1
ATOM 1490 N N . LEU A 1 186 ? -1.018 17.699 4.405 1.00 91.19 186 LEU A N 1
ATOM 1491 C CA . LEU A 1 186 ? -1.090 16.232 4.305 1.00 91.19 186 LEU A CA 1
ATOM 1492 C C . LEU A 1 186 ? -2.324 15.647 5.013 1.00 91.19 186 LEU A C 1
ATOM 1494 O O . LEU A 1 186 ? -2.778 14.563 4.661 1.00 91.19 186 LEU A O 1
ATOM 1498 N N . ALA A 1 187 ? -2.856 16.334 6.027 1.00 96.31 187 ALA A N 1
ATOM 1499 C CA . ALA A 1 187 ? -4.044 15.881 6.745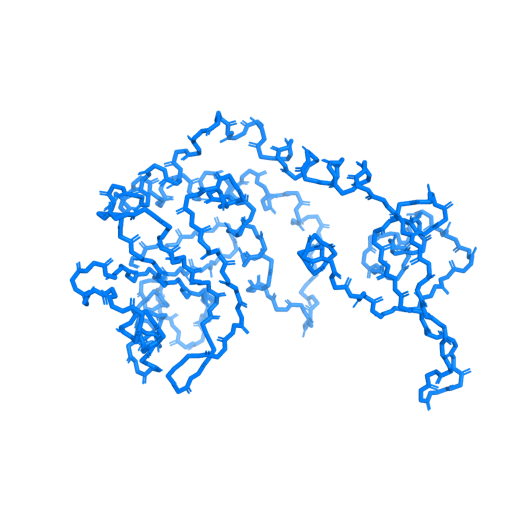 1.00 96.31 187 ALA A CA 1
ATOM 1500 C C . ALA A 1 187 ? -5.310 15.987 5.879 1.00 96.31 187 ALA A C 1
ATOM 1502 O O . ALA A 1 187 ? -6.201 15.141 5.997 1.00 96.31 187 ALA A O 1
ATOM 1503 N N . ASP A 1 188 ? -5.366 16.968 4.976 1.00 94.75 188 ASP A N 1
ATOM 1504 C CA . ASP A 1 188 ? -6.447 17.094 3.995 1.00 94.75 188 ASP A CA 1
ATOM 1505 C C . ASP A 1 188 ? -6.412 15.916 3.018 1.00 94.75 188 ASP A C 1
ATOM 1507 O O . ASP A 1 188 ? -7.435 15.270 2.790 1.00 94.75 188 ASP A O 1
ATOM 1511 N N . THR A 1 189 ? -5.213 15.546 2.563 1.00 94.19 189 THR A N 1
ATOM 1512 C CA . THR A 1 189 ? -4.976 14.376 1.710 1.00 94.19 189 THR A CA 1
ATOM 1513 C C . THR A 1 189 ? -5.382 13.061 2.389 1.00 94.19 189 THR A C 1
ATOM 1515 O O . THR A 1 189 ? -6.063 12.230 1.781 1.00 94.19 189 THR A O 1
ATOM 1518 N N . VAL A 1 190 ? -5.038 12.865 3.672 1.00 97.31 190 VAL A N 1
ATOM 1519 C CA . VAL A 1 190 ? -5.502 11.698 4.456 1.00 97.31 190 VAL A CA 1
ATOM 1520 C C . VAL A 1 190 ? -7.027 11.688 4.545 1.00 97.31 190 VAL A C 1
ATOM 1522 O O . VAL A 1 190 ? -7.662 10.659 4.309 1.00 97.31 190 VAL A O 1
ATOM 1525 N N . SER A 1 191 ? -7.632 12.841 4.831 1.00 96.75 191 SER A N 1
ATOM 1526 C CA . SER A 1 191 ? -9.088 12.977 4.918 1.00 96.75 191 SER A CA 1
ATOM 1527 C C . SER A 1 191 ? -9.765 12.662 3.582 1.00 96.75 191 SER A C 1
ATOM 1529 O O . SER A 1 191 ? -10.812 12.014 3.557 1.00 96.75 191 SER A O 1
ATOM 1531 N N . ALA A 1 192 ? -9.161 13.064 2.461 1.00 95.75 192 ALA A N 1
ATOM 1532 C CA . ALA A 1 192 ? -9.634 12.737 1.124 1.00 95.75 192 ALA A CA 1
ATOM 1533 C C . ALA A 1 192 ? -9.551 11.229 0.832 1.00 95.75 192 ALA A C 1
ATOM 1535 O O . ALA A 1 192 ? -10.496 10.676 0.267 1.00 95.75 192 ALA A O 1
ATOM 1536 N N . ALA A 1 193 ? -8.473 10.556 1.247 1.00 95.75 193 ALA A N 1
ATOM 1537 C CA . ALA A 1 193 ? -8.313 9.107 1.114 1.00 95.75 193 ALA A CA 1
ATOM 1538 C C . ALA A 1 193 ? -9.367 8.335 1.934 1.00 95.75 193 ALA A C 1
ATOM 1540 O O . ALA A 1 193 ? -10.075 7.479 1.402 1.00 95.75 193 ALA A O 1
ATOM 1541 N N . LEU A 1 194 ? -9.568 8.703 3.203 1.00 97.75 194 LEU A N 1
ATOM 1542 C CA . LEU A 1 194 ? -10.597 8.102 4.062 1.00 97.75 194 LEU A CA 1
ATOM 1543 C C . LEU A 1 194 ? -12.019 8.359 3.540 1.00 97.75 194 LEU A C 1
ATOM 1545 O O . LEU A 1 194 ? -12.875 7.469 3.559 1.00 97.75 194 LEU A O 1
ATOM 1549 N N . ARG A 1 195 ? -12.283 9.570 3.035 1.00 97.25 195 ARG A N 1
ATOM 1550 C CA . ARG A 1 195 ? -13.561 9.909 2.399 1.00 97.25 195 ARG A CA 1
ATOM 1551 C C . ARG A 1 195 ? -13.814 9.039 1.170 1.00 97.25 195 ARG A C 1
ATOM 1553 O O . ARG A 1 195 ? -14.925 8.537 1.026 1.00 97.25 195 ARG A O 1
ATOM 1560 N N . GLN A 1 196 ? -12.797 8.809 0.339 1.00 96.00 196 GLN A N 1
ATOM 1561 C CA . GLN A 1 196 ? -12.894 7.934 -0.830 1.00 96.00 196 GLN A CA 1
ATOM 1562 C C . GLN A 1 196 ? -13.275 6.500 -0.437 1.00 96.00 196 GLN A C 1
ATOM 1564 O O . GLN A 1 196 ? -14.222 5.964 -1.011 1.00 96.00 196 GLN A O 1
ATOM 1569 N N . ILE A 1 197 ? -12.641 5.922 0.592 1.00 97.00 197 ILE A N 1
ATOM 1570 C CA . ILE A 1 197 ? -13.000 4.587 1.110 1.00 97.00 197 ILE A CA 1
ATOM 1571 C C . ILE A 1 197 ? -14.490 4.513 1.470 1.00 97.00 197 ILE A C 1
ATOM 1573 O O . ILE A 1 197 ? -15.203 3.589 1.061 1.00 97.00 197 ILE A O 1
ATOM 1577 N N . LYS A 1 198 ? -14.975 5.519 2.207 1.00 96.25 198 LYS A N 1
ATOM 1578 C CA . LYS A 1 198 ? -16.364 5.583 2.668 1.00 96.25 198 LYS A CA 1
ATOM 1579 C C . LYS A 1 198 ? -17.355 5.772 1.519 1.00 96.25 198 LYS A C 1
ATOM 1581 O O . LYS A 1 198 ? -18.336 5.040 1.435 1.00 96.25 198 LYS A O 1
ATOM 1586 N N . GLU A 1 199 ? -17.121 6.747 0.645 1.00 96.81 199 GLU A N 1
ATOM 1587 C CA . GLU A 1 199 ? -18.021 7.083 -0.467 1.00 96.81 199 GLU A CA 1
ATOM 1588 C C . GLU A 1 199 ? -18.119 5.959 -1.496 1.00 96.81 199 GLU A C 1
ATOM 1590 O O . GLU A 1 199 ? -19.181 5.736 -2.080 1.00 96.81 199 GLU A O 1
ATOM 1595 N N . LYS A 1 200 ? -17.020 5.232 -1.711 1.00 96.88 200 LYS A N 1
ATOM 1596 C CA . LYS A 1 200 ? -16.986 4.099 -2.633 1.00 96.88 200 LYS A CA 1
ATOM 1597 C C . LYS A 1 200 ? -17.425 2.782 -1.999 1.00 96.88 200 LYS A C 1
ATOM 1599 O O . LYS A 1 200 ? -17.545 1.796 -2.722 1.00 96.88 200 LYS A O 1
ATOM 1604 N N . ALA A 1 201 ? -17.725 2.773 -0.699 1.00 95.19 201 ALA A N 1
ATOM 1605 C CA . ALA A 1 201 ? -18.215 1.615 0.040 1.00 95.19 201 ALA A CA 1
ATOM 1606 C C . ALA A 1 201 ? -17.329 0.369 -0.144 1.00 95.19 201 ALA A C 1
ATOM 1608 O O . ALA A 1 201 ? -17.830 -0.733 -0.390 1.00 95.19 201 ALA A O 1
ATOM 1609 N N . TYR A 1 202 ? -16.007 0.532 -0.031 1.00 96.56 202 TYR A N 1
ATOM 1610 C CA . TYR A 1 202 ? -15.054 -0.566 -0.245 1.00 96.56 202 TYR A CA 1
ATOM 1611 C C . TYR A 1 202 ? -15.242 -1.743 0.722 1.00 96.56 202 TYR A C 1
ATOM 1613 O O . TYR A 1 202 ? -14.889 -2.872 0.380 1.00 96.56 202 TYR A O 1
ATOM 1621 N N . ASP A 1 203 ? -15.897 -1.522 1.861 1.00 96.81 203 ASP A N 1
ATOM 1622 C CA . ASP A 1 203 ? -16.250 -2.557 2.839 1.00 96.81 203 ASP A CA 1
ATOM 1623 C C . ASP A 1 203 ? -17.232 -3.604 2.298 1.00 96.81 203 ASP 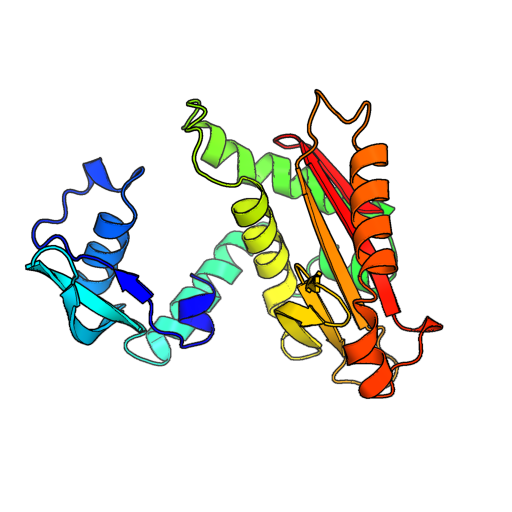A C 1
ATOM 1625 O O . ASP A 1 203 ? -17.361 -4.675 2.885 1.00 96.81 203 ASP A O 1
ATOM 1629 N N . THR A 1 204 ? -17.912 -3.328 1.178 1.00 95.31 204 THR A N 1
ATOM 1630 C CA . THR A 1 204 ? -18.958 -4.194 0.607 1.00 95.31 204 THR A CA 1
ATOM 1631 C C . THR A 1 204 ? -18.504 -5.649 0.468 1.00 95.31 204 THR A C 1
ATOM 1633 O O . THR A 1 204 ? -19.232 -6.558 0.870 1.00 95.31 204 THR A O 1
ATOM 1636 N N . GLU A 1 205 ? -17.300 -5.888 -0.062 1.00 92.88 205 GLU A N 1
ATOM 1637 C CA . GLU A 1 205 ? -16.762 -7.244 -0.215 1.00 92.88 205 GLU A CA 1
ATOM 1638 C C . GLU A 1 205 ? -16.512 -7.926 1.142 1.00 92.88 205 GLU A C 1
ATOM 1640 O O . GLU A 1 205 ? -16.873 -9.088 1.320 1.00 92.88 205 GLU A O 1
ATOM 1645 N N . LEU A 1 206 ? -15.958 -7.210 2.124 1.00 95.94 206 LEU A N 1
ATOM 1646 C CA . LEU A 1 206 ? -15.660 -7.752 3.456 1.00 95.94 206 LEU A CA 1
ATOM 1647 C C . LEU A 1 206 ? -16.944 -8.067 4.239 1.00 95.94 206 LEU A C 1
ATOM 1649 O O . LEU A 1 206 ? -17.054 -9.131 4.856 1.00 95.94 206 LEU A O 1
ATOM 1653 N N . LEU A 1 207 ? -17.938 -7.181 4.154 1.00 96.12 207 LEU A N 1
ATOM 1654 C CA . LEU A 1 207 ? -19.262 -7.367 4.748 1.00 96.12 207 LEU A CA 1
ATOM 1655 C C . LEU A 1 207 ? -19.968 -8.593 4.158 1.00 96.12 207 LEU A C 1
ATOM 1657 O O . LEU A 1 207 ? -20.515 -9.409 4.901 1.00 96.12 207 LEU A O 1
ATOM 1661 N N . ALA A 1 208 ? -19.911 -8.772 2.833 1.00 93.88 208 ALA A N 1
ATOM 1662 C CA . ALA A 1 208 ? -20.485 -9.937 2.157 1.00 93.88 208 ALA A CA 1
ATOM 1663 C C . ALA A 1 208 ? -19.838 -11.262 2.600 1.00 93.88 208 ALA A C 1
ATOM 1665 O O . ALA A 1 208 ? -20.484 -12.310 2.565 1.00 93.88 208 ALA A O 1
ATOM 1666 N N . ARG A 1 209 ? -18.582 -11.218 3.058 1.00 91.88 209 ARG A N 1
ATOM 1667 C CA . ARG A 1 209 ? -17.850 -12.368 3.611 1.00 91.88 209 ARG A CA 1
ATOM 1668 C C . ARG A 1 209 ? -18.063 -12.578 5.114 1.00 91.88 209 ARG A C 1
ATOM 1670 O O . ARG A 1 209 ? -17.473 -13.486 5.694 1.00 91.88 209 ARG A O 1
ATOM 1677 N N . GLY A 1 210 ? -18.928 -11.783 5.745 1.00 93.12 210 GLY A N 1
ATOM 1678 C CA . GLY A 1 210 ? -19.305 -11.933 7.152 1.00 93.12 210 GLY A CA 1
ATOM 1679 C C . GLY A 1 210 ? -18.348 -11.264 8.141 1.00 93.12 210 GLY A C 1
ATOM 1680 O O . GLY A 1 210 ? -18.423 -11.539 9.340 1.00 93.12 210 GLY A O 1
ATOM 1681 N N . ILE A 1 211 ? -17.453 -10.392 7.672 1.00 95.81 211 ILE A N 1
ATOM 1682 C CA . ILE A 1 211 ? -16.653 -9.538 8.552 1.00 95.81 211 ILE A CA 1
ATOM 1683 C C . ILE A 1 211 ? -17.531 -8.365 8.964 1.00 95.81 211 ILE A C 1
ATOM 1685 O O . ILE A 1 211 ? -18.095 -7.679 8.121 1.00 95.81 211 ILE A O 1
ATOM 1689 N N . SER A 1 212 ? -17.671 -8.150 10.264 1.00 94.75 212 SER A N 1
ATOM 1690 C CA . SER A 1 212 ? -18.501 -7.079 10.792 1.00 94.75 212 SER A CA 1
ATOM 1691 C C . SER A 1 212 ? -17.825 -5.711 10.661 1.00 94.75 212 SER A C 1
ATOM 1693 O O . SER A 1 212 ? -16.599 -5.610 10.713 1.00 94.75 212 SER A O 1
ATOM 1695 N N . GLN A 1 213 ? -18.626 -4.656 10.488 1.00 94.12 213 GLN A N 1
ATOM 1696 C CA . GLN A 1 213 ? -18.154 -3.297 10.196 1.00 94.12 213 GLN A CA 1
ATOM 1697 C C . GLN A 1 213 ? -17.155 -2.785 11.247 1.00 94.12 213 GLN A C 1
ATOM 1699 O O . GLN A 1 213 ? -16.154 -2.167 10.909 1.00 94.12 213 GLN A O 1
ATOM 1704 N N . GLU A 1 214 ? -17.381 -3.088 12.525 1.00 94.19 214 GLU A N 1
ATOM 1705 C CA . GLU A 1 214 ? -16.517 -2.703 13.646 1.00 94.19 214 GLU A CA 1
ATOM 1706 C C . GLU A 1 214 ? -15.147 -3.399 13.652 1.00 94.19 214 GLU A C 1
ATOM 1708 O O . GLU A 1 214 ? -14.248 -3.002 14.393 1.00 94.19 214 GLU A O 1
ATOM 1713 N N . ARG A 1 215 ? -14.980 -4.445 12.836 1.00 95.25 215 ARG A N 1
ATOM 1714 C CA . ARG A 1 215 ? -13.709 -5.152 12.642 1.00 95.25 215 ARG A CA 1
ATOM 1715 C C . ARG A 1 215 ? -12.972 -4.710 11.383 1.00 95.25 215 ARG A C 1
ATOM 1717 O O . ARG A 1 215 ? -11.892 -5.243 11.129 1.00 95.25 215 ARG A O 1
ATOM 1724 N N . ILE A 1 216 ? -13.522 -3.776 10.609 1.00 97.25 216 ILE A N 1
ATOM 1725 C CA . ILE A 1 216 ? -12.871 -3.219 9.425 1.00 97.25 216 ILE A CA 1
ATOM 1726 C C . ILE A 1 216 ? -12.201 -1.905 9.821 1.00 97.25 216 ILE A C 1
ATOM 1728 O O . ILE A 1 216 ? -12.848 -0.992 10.328 1.00 97.25 216 ILE A O 1
ATOM 1732 N N . ARG A 1 217 ? -10.888 -1.823 9.612 1.00 97.62 217 ARG A N 1
ATOM 1733 C CA . ARG A 1 217 ? -10.094 -0.616 9.845 1.00 97.62 217 ARG A CA 1
ATOM 1734 C C . ARG A 1 217 ? -9.758 0.051 8.520 1.00 97.62 217 ARG A C 1
ATOM 1736 O O . ARG A 1 217 ? -9.349 -0.614 7.567 1.00 97.62 217 ARG A O 1
ATOM 1743 N N . HIS A 1 218 ? -9.907 1.367 8.486 1.00 98.06 218 HIS A N 1
ATOM 1744 C CA . HIS A 1 218 ? -9.604 2.203 7.330 1.00 98.06 218 HIS A CA 1
ATOM 1745 C C . HIS A 1 218 ? -8.347 3.006 7.611 1.00 98.06 218 HIS A C 1
ATOM 1747 O O . HIS A 1 218 ? -8.254 3.609 8.676 1.00 98.06 218 HIS A O 1
ATOM 1753 N N . TYR A 1 219 ? -7.413 3.024 6.664 1.00 98.00 219 TYR A N 1
ATOM 1754 C CA . TYR A 1 219 ? -6.242 3.892 6.748 1.00 98.00 219 TYR A CA 1
ATOM 1755 C C . TYR A 1 219 ? -6.042 4.649 5.440 1.00 98.00 219 TYR A C 1
ATOM 1757 O O . TYR A 1 219 ? -5.909 4.047 4.372 1.00 98.00 219 TYR A O 1
ATOM 1765 N N . GLY A 1 220 ? -5.984 5.973 5.533 1.00 97.00 220 GLY A N 1
ATOM 1766 C CA . GLY A 1 220 ? -5.578 6.846 4.440 1.00 97.00 220 GLY A CA 1
ATOM 1767 C C . GLY A 1 220 ? -4.090 7.157 4.544 1.00 97.00 220 GLY A C 1
ATOM 1768 O O . GLY A 1 220 ? -3.625 7.584 5.598 1.00 97.00 220 GLY A O 1
ATOM 1769 N N . PHE A 1 221 ? -3.339 6.974 3.459 1.00 95.38 221 PHE A N 1
ATOM 1770 C CA . PHE A 1 221 ? -1.939 7.383 3.383 1.00 95.38 221 PHE A CA 1
ATOM 1771 C C . PHE A 1 221 ? -1.819 8.592 2.469 1.00 95.38 221 PHE A C 1
ATOM 1773 O O . PHE A 1 221 ? -2.178 8.533 1.294 1.00 95.38 221 PHE A O 1
ATOM 1780 N N . ALA A 1 222 ? -1.247 9.660 3.004 1.00 93.94 222 ALA A N 1
ATOM 1781 C CA . ALA A 1 222 ? -0.867 10.843 2.262 1.00 93.94 222 ALA A CA 1
ATOM 1782 C C . ALA A 1 222 ? 0.648 10.894 2.090 1.00 93.94 222 ALA A C 1
ATOM 1784 O O . ALA A 1 222 ? 1.399 10.794 3.065 1.00 93.94 222 ALA A O 1
ATOM 1785 N N . PHE A 1 223 ? 1.095 11.094 0.856 1.00 89.62 223 PHE A N 1
ATOM 1786 C CA . PHE A 1 223 ? 2.507 11.143 0.503 1.00 89.62 223 PHE A CA 1
ATOM 1787 C C . PHE A 1 223 ? 2.894 12.520 -0.039 1.00 89.62 223 PHE A C 1
ATOM 1789 O O . PHE A 1 223 ? 2.215 13.077 -0.897 1.00 89.62 223 PHE A O 1
ATOM 1796 N N . GLN A 1 224 ? 4.028 13.050 0.418 1.00 87.31 224 GLN A N 1
ATOM 1797 C CA . GLN A 1 224 ? 4.668 14.234 -0.158 1.00 87.31 224 GLN A CA 1
ATOM 1798 C C . GLN A 1 224 ? 6.183 14.027 -0.173 1.00 87.31 224 GLN A C 1
ATOM 1800 O O . GLN A 1 224 ? 6.878 14.257 0.820 1.00 87.31 224 GLN A O 1
ATOM 1805 N N . GLY A 1 225 ? 6.701 13.557 -1.310 1.00 82.62 225 GLY A N 1
ATOM 1806 C CA . GLY A 1 225 ? 8.111 13.207 -1.463 1.00 82.62 225 GLY A CA 1
ATOM 1807 C C . GLY A 1 225 ? 8.528 12.130 -0.458 1.00 82.62 225 GLY A C 1
ATOM 1808 O O . GLY A 1 225 ? 8.200 10.956 -0.614 1.00 82.62 225 GLY A O 1
ATOM 1809 N N . LYS A 1 226 ? 9.250 12.536 0.589 1.00 80.88 226 LYS A N 1
ATOM 1810 C CA . LYS A 1 226 ? 9.755 11.645 1.650 1.00 80.88 226 LYS A CA 1
ATOM 1811 C C . LYS A 1 226 ? 8.893 11.619 2.907 1.00 80.88 226 LYS A C 1
ATOM 1813 O O . LYS A 1 226 ? 9.132 10.789 3.781 1.00 80.88 226 LYS A O 1
ATOM 1818 N N . THR A 1 227 ? 7.919 12.515 3.002 1.00 87.25 227 THR A N 1
ATOM 1819 C CA . THR A 1 227 ? 7.032 12.615 4.156 1.00 87.25 227 THR A CA 1
ATOM 1820 C C . THR A 1 227 ? 5.777 11.796 3.903 1.00 87.25 227 THR A C 1
ATOM 1822 O O . THR A 1 227 ? 5.182 11.881 2.827 1.00 87.25 227 THR A O 1
ATOM 1825 N N . VAL A 1 228 ? 5.378 11.016 4.904 1.00 91.50 228 VAL A N 1
ATOM 1826 C CA . VAL A 1 228 ? 4.160 10.202 4.880 1.00 91.50 228 VAL A CA 1
ATOM 1827 C C . VAL A 1 228 ? 3.300 10.571 6.080 1.00 91.50 228 VAL A C 1
ATOM 1829 O O . VAL A 1 228 ? 3.815 10.662 7.194 1.00 91.50 228 VAL A O 1
ATOM 1832 N N . LEU A 1 229 ? 2.001 10.753 5.876 1.00 96.44 229 LEU A N 1
ATOM 1833 C CA . LEU A 1 229 ? 1.029 10.844 6.960 1.00 96.44 229 LEU A CA 1
ATOM 1834 C C . LEU A 1 229 ? -0.004 9.731 6.807 1.00 96.44 229 LEU A C 1
ATOM 1836 O O . LEU A 1 229 ? -0.519 9.510 5.717 1.00 96.44 229 LEU A O 1
ATOM 1840 N N . ILE A 1 230 ? -0.290 9.037 7.901 1.00 97.44 230 ILE A N 1
ATOM 1841 C CA . ILE A 1 230 ? -1.289 7.971 7.974 1.00 97.44 230 ILE A CA 1
ATOM 1842 C C . ILE A 1 230 ? -2.316 8.366 9.018 1.00 97.44 230 ILE A C 1
ATOM 1844 O O . ILE A 1 230 ? -1.926 8.789 10.113 1.00 97.44 230 ILE A O 1
ATOM 1848 N N . GLY A 1 231 ? -3.593 8.195 8.698 1.00 95.31 231 GLY A N 1
ATOM 1849 C CA . GLY A 1 231 ? -4.698 8.382 9.633 1.00 95.31 231 GLY A CA 1
ATOM 1850 C C . GLY A 1 231 ? -5.922 7.576 9.263 1.00 95.31 231 GLY A C 1
ATOM 1851 O O . GLY A 1 231 ? -5.886 6.882 8.220 1.00 95.31 231 GLY A O 1
#

Secondary structure (DSSP, 8-state):
-HHHHTTPPEEE---SS--GGG-TT-HHHHHHHHHHTTSEEEEEEEE-TTS-EEEEEEE-SHHHHHHHHHHHHHHHHTT-SSS-HHHHHHHHT-HHHHHHHHHHHHHHHGGGGGG--S--TT--HHHHHHHHHHHHHGGGTTTEEEEES-EETTEE-SEEEEESSTTPPEEEEEEEE--TTT-SSHHHHHHHHHHHHHHTTTTHHHHHTT--GGGEEEEEEEEETTEEEE-

Foldseek 3Di:
DVCQLVFHWDKAAADCDQDPVPPVPDVNSVVNVCVVVQQKDFPDWDQDPVRGIITTIHGRDPVSSVVVLVVLVVVCVVQDDLQRQLNVCVQVVVQVSNQVSQLVVLVVPLVVVCVPPDPPVPDDVQVVVLVVVVSNCSSCVVFWDKDAQDDDQQHTFGIWTHGPDPPGAIETEHEDEDDVVVDVDLVVQFVVRQVCCVVSVRCRVVVVVVHDPVRYDYWYWYDDRSHIHID